Protein AF-A0A846DIR4-F1 (afdb_monomer_lite)

Foldseek 3Di:
DVVQLVVLVVVQPDPDHQDLLRSCVSRPDAPVLVLLVVLLPDPLLCQLFADDPVCVVSVVSSVLLLLLVLCLPPLLVQAADPSVSSSVSSNVCRVVDPSVVSSVLQVLLSVVQVVAPPRRQPLDVPDNGHQSQSSLLSSSLSSVLCVVPVPFDAPDPVCSVDPLLVVLRDPPQHPGSVSSCSRNVVSNCNSVVD

Radius of gyration: 16.83 Å; chains: 1; bounding box: 50×32×44 Å

Secondary structure (DSSP, 8-state):
-HHHHHHHHHHT-SSSPPPHHHHHHHH--SHHHHHHHHHHT-HHHHHHS---HHHHHTTHHHHHHHHHHHHHHHGGG--S-HHHHHHHHHHHHTTS--HHHHHHHHHHHHHHHHHH-TTTTSSSTT-SS--HHHHHHHHHHHHHHHHH-TT---S--GGGGSHHHHHHTSTTS-S-HHHHHHHHHHHHHHHTT-

Sequence (194 aa):
EEVRRDMFERINTGSVELVDMEKRRGILQGPFLTLIGELSENTKFRQLCPFSEVSIRRKEQEEFVLRFFAYLNNYKNFKRRVNEFLNEYLEQNNNRLDSENMTQEFQSMLDFVEKNFPNGFSKSKTHSRTPRIRFEAISVGVALALRENPDLEPESMEWLDSNEFKEYTTSDASNSRPKLIRRVEYVRDQLLGR

pLDDT: mean 91.27, std 9.14, range [59.59, 98.81]

Structure (mmCIF, N/CA/C/O backbone):
data_AF-A0A846DIR4-F1
#
_entry.id   AF-A0A846DIR4-F1
#
loop_
_atom_site.group_PDB
_atom_site.id
_atom_site.type_symbol
_atom_site.label_atom_id
_atom_site.label_alt_id
_atom_site.label_comp_id
_atom_site.label_asym_id
_atom_site.label_entity_id
_atom_site.label_seq_id
_atom_site.pdbx_PDB_ins_code
_atom_site.Cartn_x
_atom_site.Cartn_y
_atom_site.Cartn_z
_atom_site.occupancy
_atom_site.B_iso_or_equiv
_atom_site.auth_seq_id
_atom_site.auth_comp_id
_atom_site.auth_asym_id
_atom_site.auth_atom_id
_atom_site.pdbx_PDB_model_num
ATOM 1 N N . GLU A 1 1 ? 11.633 -10.270 -23.614 1.00 59.59 1 GLU A N 1
ATOM 2 C CA . GLU A 1 1 ? 11.973 -9.522 -22.378 1.00 59.59 1 GLU A CA 1
ATOM 3 C C . GLU A 1 1 ? 13.246 -10.029 -21.705 1.00 59.59 1 GLU A C 1
ATOM 5 O O . GLU A 1 1 ? 14.052 -9.211 -21.281 1.00 59.59 1 GLU A O 1
ATOM 10 N N . GLU A 1 2 ? 13.492 -11.342 -21.692 1.00 65.69 2 GLU A N 1
ATOM 11 C CA . GLU A 1 2 ? 14.657 -11.971 -21.044 1.00 65.69 2 GLU A CA 1
ATOM 12 C C . GLU A 1 2 ? 16.027 -11.418 -21.500 1.00 65.69 2 GLU A C 1
ATOM 14 O O . GLU A 1 2 ? 16.876 -11.121 -20.667 1.00 65.69 2 GLU A O 1
ATOM 19 N N . VAL A 1 3 ? 16.207 -11.139 -22.799 1.00 70.19 3 VAL A N 1
ATOM 20 C CA . VAL A 1 3 ? 17.446 -10.536 -23.340 1.00 70.19 3 VAL A CA 1
ATOM 21 C C . VAL A 1 3 ? 17.664 -9.095 -22.858 1.00 70.19 3 VAL A C 1
ATOM 23 O O . VAL A 1 3 ? 18.786 -8.718 -22.532 1.00 70.19 3 VAL A O 1
ATOM 26 N N . ARG A 1 4 ? 16.600 -8.279 -22.767 1.00 69.44 4 ARG A N 1
ATOM 27 C CA . ARG A 1 4 ? 16.701 -6.911 -22.218 1.00 69.44 4 ARG A CA 1
ATOM 28 C C . ARG A 1 4 ? 17.042 -6.946 -20.734 1.00 69.44 4 ARG A C 1
ATOM 30 O O . ARG A 1 4 ? 17.856 -6.146 -20.291 1.00 69.44 4 ARG A O 1
ATOM 37 N N . ARG A 1 5 ? 16.446 -7.881 -19.989 1.00 71.31 5 ARG A N 1
ATOM 38 C CA . ARG A 1 5 ? 16.717 -8.089 -18.564 1.00 71.31 5 ARG A CA 1
ATOM 39 C C . ARG A 1 5 ? 18.174 -8.483 -18.324 1.00 71.31 5 ARG A C 1
ATOM 41 O O . ARG A 1 5 ? 18.828 -7.845 -17.510 1.00 71.31 5 ARG A O 1
ATOM 48 N N . ASP A 1 6 ? 18.694 -9.457 -19.069 1.00 70.25 6 ASP A N 1
ATOM 49 C CA . ASP A 1 6 ? 20.095 -9.891 -18.960 1.00 70.25 6 ASP A CA 1
ATOM 50 C C . ASP A 1 6 ? 21.075 -8.771 -19.358 1.00 70.25 6 ASP A C 1
ATOM 52 O O . ASP A 1 6 ? 22.034 -8.493 -18.640 1.00 70.25 6 ASP A O 1
ATOM 56 N N . MET A 1 7 ? 20.799 -8.030 -20.440 1.00 73.38 7 MET A N 1
ATOM 57 C CA . MET A 1 7 ? 21.602 -6.852 -20.799 1.00 73.3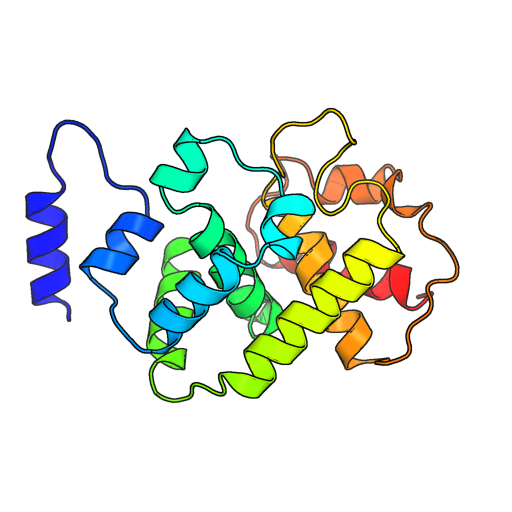8 7 MET A CA 1
ATOM 58 C C . MET A 1 7 ? 21.588 -5.772 -19.710 1.00 73.38 7 MET A C 1
ATOM 60 O O . MET A 1 7 ? 22.627 -5.181 -19.422 1.00 73.38 7 MET A O 1
ATOM 64 N N . PHE A 1 8 ? 20.430 -5.511 -19.104 1.00 76.44 8 PHE A N 1
ATOM 65 C CA . PHE A 1 8 ? 20.289 -4.483 -18.077 1.00 76.44 8 PHE A CA 1
ATOM 66 C C . PHE A 1 8 ? 21.001 -4.868 -16.775 1.00 76.44 8 PHE A C 1
ATOM 68 O O . PHE A 1 8 ? 21.711 -4.040 -16.210 1.00 76.44 8 PHE A O 1
ATOM 75 N N . GLU A 1 9 ? 20.886 -6.122 -16.326 1.00 73.44 9 GLU A N 1
ATOM 76 C CA . GLU A 1 9 ? 21.593 -6.609 -15.130 1.00 73.44 9 GLU A CA 1
ATOM 77 C C . GLU A 1 9 ? 23.118 -6.567 -15.311 1.00 73.44 9 GLU A C 1
ATOM 79 O O . GLU A 1 9 ? 23.833 -6.194 -14.386 1.00 73.44 9 GLU A O 1
ATOM 84 N N . ARG A 1 10 ? 23.627 -6.850 -16.519 1.00 69.62 10 ARG A N 1
ATOM 85 C CA . ARG A 1 10 ? 25.064 -6.726 -16.833 1.00 69.62 10 ARG A CA 1
ATOM 86 C C . ARG A 1 10 ? 25.565 -5.282 -16.808 1.00 69.62 10 ARG A C 1
ATOM 88 O O . ARG A 1 10 ? 26.710 -5.053 -16.443 1.00 69.62 10 ARG A O 1
ATOM 95 N N . ILE A 1 11 ? 24.737 -4.313 -17.204 1.00 67.81 11 ILE A N 1
ATOM 96 C CA . ILE A 1 11 ? 25.073 -2.881 -17.099 1.00 67.81 11 ILE A CA 1
ATOM 97 C C . ILE A 1 11 ? 24.986 -2.416 -15.637 1.00 67.81 11 ILE A C 1
ATOM 99 O O . ILE A 1 11 ? 25.754 -1.555 -15.209 1.00 67.81 11 ILE A O 1
ATOM 103 N N . ASN A 1 12 ? 24.092 -3.013 -14.846 1.00 65.19 12 ASN A N 1
ATOM 104 C CA . ASN A 1 12 ? 23.864 -2.697 -13.436 1.00 65.19 12 ASN A CA 1
ATOM 105 C C . ASN A 1 12 ? 24.943 -3.262 -12.477 1.00 65.19 12 ASN A C 1
ATOM 107 O O . ASN A 1 12 ? 24.696 -3.456 -11.290 1.00 65.19 12 ASN A O 1
ATOM 111 N N . THR A 1 13 ? 26.165 -3.493 -12.957 1.00 65.31 13 THR A N 1
ATOM 112 C CA . THR A 1 13 ? 27.329 -3.852 -12.125 1.00 65.31 13 THR A CA 1
ATOM 113 C C . THR A 1 13 ? 28.196 -2.638 -11.763 1.00 65.31 13 THR A C 1
ATOM 115 O O . THR A 1 13 ? 29.369 -2.789 -11.423 1.00 65.31 13 THR A O 1
ATOM 118 N N . GLY A 1 14 ? 27.657 -1.421 -11.895 1.00 65.56 14 GLY A N 1
ATOM 119 C CA . GLY A 1 14 ? 28.328 -0.184 -11.487 1.00 65.56 14 GLY A CA 1
ATOM 120 C C . GLY A 1 14 ? 28.494 -0.059 -9.964 1.00 65.56 14 GLY A C 1
ATOM 121 O O . GLY A 1 14 ? 28.015 -0.883 -9.193 1.00 65.56 14 GLY A O 1
ATOM 122 N N . SER A 1 15 ? 29.154 1.011 -9.510 1.00 68.50 15 SER A N 1
ATOM 123 C CA . SER A 1 15 ? 29.532 1.217 -8.098 1.00 68.50 15 SER A CA 1
ATOM 124 C C . SER A 1 15 ? 28.353 1.339 -7.120 1.00 68.50 15 SER A C 1
ATOM 126 O O . SER A 1 15 ? 28.544 1.219 -5.912 1.00 68.50 15 SER A O 1
ATOM 128 N N . VAL A 1 16 ? 27.148 1.625 -7.622 1.00 78.56 16 VAL A N 1
ATOM 129 C CA . VAL A 1 16 ? 25.918 1.741 -6.834 1.00 78.56 16 VAL A CA 1
ATOM 130 C C . VAL A 1 16 ? 24.862 0.857 -7.476 1.00 78.56 16 VAL A C 1
ATOM 132 O O . VAL A 1 16 ? 24.423 1.136 -8.589 1.00 78.56 16 VAL A O 1
ATOM 135 N N . GLU A 1 17 ? 24.433 -0.178 -6.758 1.00 84.31 17 GLU A N 1
ATOM 136 C CA . GLU A 1 17 ? 23.364 -1.051 -7.233 1.00 84.31 17 GLU A CA 1
ATOM 137 C C . GLU A 1 17 ? 22.039 -0.271 -7.335 1.00 84.31 17 GLU A C 1
ATOM 139 O O . GLU A 1 17 ? 21.662 0.491 -6.428 1.00 84.31 17 GLU A O 1
ATOM 144 N N . LEU A 1 18 ? 21.339 -0.440 -8.458 1.00 85.38 18 LEU A N 1
ATOM 145 C CA . LEU A 1 18 ? 19.971 0.048 -8.624 1.00 85.38 18 LEU A CA 1
ATOM 146 C C . LEU A 1 18 ? 19.017 -0.697 -7.687 1.00 85.38 18 LEU A C 1
ATOM 148 O O . LEU A 1 18 ? 19.101 -1.918 -7.541 1.00 85.38 18 LEU A O 1
ATOM 152 N N . VAL A 1 19 ? 18.067 0.022 -7.088 1.00 90.69 19 VAL A N 1
ATOM 153 C CA . VAL A 1 19 ? 16.998 -0.612 -6.303 1.00 90.69 19 VAL A CA 1
ATOM 154 C C . VAL A 1 19 ? 15.974 -1.274 -7.223 1.00 90.69 19 VAL A C 1
ATOM 156 O O . VAL A 1 19 ? 15.860 -0.933 -8.400 1.00 90.69 19 VAL A O 1
ATOM 159 N N . ASP A 1 20 ? 15.184 -2.207 -6.691 1.00 92.31 20 ASP A N 1
ATOM 160 C CA . ASP A 1 20 ? 14.265 -3.021 -7.496 1.00 92.31 20 ASP A CA 1
ATOM 161 C C . ASP A 1 20 ? 13.311 -2.190 -8.365 1.00 92.31 20 ASP A C 1
ATOM 163 O O . ASP A 1 20 ? 13.060 -2.539 -9.516 1.00 92.31 20 ASP A O 1
ATOM 167 N N . MET A 1 21 ? 12.802 -1.065 -7.853 1.00 93.75 21 MET A N 1
ATOM 168 C CA . MET A 1 21 ? 11.915 -0.189 -8.621 1.00 93.75 21 MET A CA 1
ATOM 169 C C . MET A 1 21 ? 12.628 0.535 -9.776 1.00 93.75 21 MET A C 1
ATOM 171 O O . MET A 1 21 ? 12.051 0.692 -10.853 1.00 93.75 21 MET A O 1
ATOM 175 N N . GLU A 1 22 ? 13.903 0.898 -9.598 1.00 92.31 22 GLU A N 1
ATOM 176 C CA . GLU A 1 22 ? 14.750 1.446 -10.667 1.00 92.31 22 GLU A CA 1
ATOM 177 C C . GLU A 1 22 ? 15.000 0.380 -11.751 1.00 92.31 22 GLU A C 1
ATOM 179 O O . GLU A 1 22 ? 14.854 0.664 -12.942 1.00 92.31 22 GLU A O 1
ATOM 184 N N . LYS A 1 23 ? 15.269 -0.874 -11.349 1.00 91.38 23 LYS A N 1
ATOM 185 C CA . LYS A 1 23 ? 15.394 -2.012 -12.280 1.00 91.38 23 LYS A CA 1
ATOM 186 C C . LYS A 1 23 ? 14.090 -2.249 -13.054 1.00 91.38 23 LYS A C 1
ATOM 188 O O . LYS A 1 23 ? 14.117 -2.377 -14.277 1.00 91.38 23 LYS A O 1
ATOM 193 N N . ARG A 1 24 ? 12.932 -2.242 -12.377 1.00 92.50 24 ARG A N 1
ATOM 194 C CA . ARG A 1 24 ? 11.609 -2.394 -13.019 1.00 92.50 24 ARG A CA 1
ATOM 195 C C . ARG A 1 24 ? 11.361 -1.321 -14.076 1.00 92.50 24 ARG A C 1
ATOM 197 O O . ARG A 1 24 ? 10.955 -1.668 -15.174 1.00 92.50 24 ARG A O 1
ATOM 204 N N . ARG A 1 25 ? 11.674 -0.050 -13.807 1.00 89.81 25 ARG A N 1
ATOM 205 C CA . ARG A 1 25 ? 11.553 1.036 -14.804 1.00 89.81 25 ARG A CA 1
ATOM 206 C C . ARG A 1 25 ? 12.426 0.823 -16.043 1.00 89.81 25 ARG A C 1
ATOM 208 O O . ARG A 1 25 ? 12.006 1.170 -17.146 1.00 89.81 25 ARG A O 1
ATOM 215 N N . GLY A 1 26 ? 13.619 0.256 -15.872 1.00 87.19 26 GLY A N 1
ATOM 216 C CA . GLY A 1 26 ? 14.528 -0.042 -16.979 1.00 87.19 26 GLY A CA 1
ATOM 217 C C . GLY A 1 26 ? 14.116 -1.250 -17.826 1.00 87.19 26 GLY A C 1
ATOM 218 O O . GLY A 1 26 ? 14.379 -1.270 -19.027 1.00 87.19 26 GLY A O 1
ATOM 219 N N . ILE A 1 27 ? 13.466 -2.246 -17.214 1.00 86.69 27 ILE A N 1
ATOM 220 C CA . ILE A 1 27 ? 13.246 -3.570 -17.821 1.00 86.69 27 ILE A CA 1
ATOM 221 C C . ILE A 1 27 ? 11.771 -3.817 -18.162 1.00 86.69 27 ILE A C 1
ATOM 223 O O . ILE A 1 27 ? 11.465 -4.285 -19.258 1.00 86.69 27 ILE A O 1
ATOM 227 N N . LEU A 1 28 ? 10.867 -3.510 -17.232 1.00 81.12 28 LEU A N 1
ATOM 228 C CA . LEU A 1 28 ? 9.439 -3.825 -17.269 1.00 81.12 28 LEU A CA 1
ATOM 229 C C . LEU A 1 28 ? 8.625 -2.551 -17.532 1.00 81.12 28 LEU A C 1
ATOM 231 O O . LEU A 1 28 ? 8.066 -1.948 -16.621 1.00 81.12 28 LEU A O 1
ATOM 235 N N . GLN A 1 29 ? 8.587 -2.114 -18.789 1.00 83.56 29 GLN A N 1
ATOM 236 C CA . GLN A 1 29 ? 7.804 -0.947 -19.205 1.00 83.56 29 GLN A CA 1
ATOM 237 C C . GLN A 1 29 ? 6.353 -1.330 -19.521 1.00 83.56 29 GLN A C 1
ATOM 239 O O . GLN A 1 29 ? 6.070 -2.469 -19.884 1.00 83.56 29 GLN A O 1
ATOM 244 N N . GLY A 1 30 ? 5.433 -0.372 -19.416 1.00 90.69 30 GLY A N 1
ATOM 245 C CA . GLY A 1 30 ? 4.045 -0.568 -19.825 1.00 90.69 30 GLY A CA 1
ATOM 246 C C . GLY A 1 30 ? 3.068 0.405 -19.165 1.00 90.69 30 GLY A C 1
ATOM 247 O O . GLY A 1 30 ? 3.459 1.161 -18.269 1.00 90.69 30 GLY A O 1
ATOM 248 N N . PRO A 1 31 ? 1.798 0.397 -19.604 1.00 93.69 31 PRO A N 1
ATOM 249 C CA . PRO A 1 31 ? 0.795 1.366 -19.167 1.00 93.69 31 PRO A CA 1
ATOM 250 C C . PRO A 1 31 ? 0.508 1.274 -17.663 1.00 93.69 31 PRO A C 1
ATOM 252 O O . PRO A 1 31 ? 0.278 2.298 -17.024 1.00 93.69 31 PRO A O 1
ATOM 255 N N . PHE A 1 32 ? 0.606 0.084 -17.060 1.00 95.44 32 PHE A N 1
ATOM 256 C CA . PHE A 1 32 ? 0.397 -0.058 -15.621 1.00 95.44 32 PHE A CA 1
ATOM 257 C C . PHE A 1 32 ? 1.513 0.612 -14.803 1.00 95.44 32 PHE A C 1
ATOM 259 O O . PHE A 1 32 ? 1.248 1.258 -13.791 1.00 95.44 32 PHE A O 1
ATOM 266 N N . LEU A 1 33 ? 2.765 0.534 -15.266 1.00 94.94 33 LEU A N 1
ATOM 267 C CA . LEU A 1 33 ? 3.875 1.231 -14.616 1.00 94.94 33 LEU A CA 1
ATOM 268 C C . LEU A 1 33 ? 3.793 2.759 -14.797 1.00 94.94 33 LEU A C 1
ATOM 270 O O . LEU A 1 33 ? 4.229 3.513 -13.921 1.00 94.94 33 LEU A O 1
ATOM 274 N N . THR A 1 34 ? 3.218 3.236 -15.903 1.00 95.56 34 THR A N 1
ATOM 275 C CA . THR A 1 34 ? 2.885 4.659 -16.075 1.00 95.56 34 THR A CA 1
ATOM 276 C C . THR A 1 34 ? 1.875 5.106 -15.021 1.00 95.56 34 THR A C 1
ATOM 278 O O . THR A 1 34 ? 2.185 6.032 -14.273 1.00 95.56 34 THR A O 1
ATOM 281 N N . LEU A 1 35 ? 0.764 4.375 -14.861 1.00 97.25 35 LEU A N 1
ATOM 282 C CA . LEU A 1 35 ? -0.246 4.659 -13.835 1.00 97.25 35 LEU A CA 1
ATOM 283 C C . LEU A 1 35 ? 0.347 4.662 -12.417 1.00 97.25 35 LEU A C 1
ATOM 285 O O . LEU A 1 35 ? 0.088 5.569 -11.633 1.00 97.25 35 LEU A O 1
ATOM 289 N N . ILE A 1 36 ? 1.193 3.681 -12.081 1.00 97.81 36 ILE A N 1
ATOM 290 C CA . ILE A 1 36 ? 1.911 3.652 -10.794 1.00 97.81 36 ILE A CA 1
ATOM 291 C C . ILE A 1 36 ? 2.719 4.938 -10.579 1.00 97.81 36 ILE A C 1
ATOM 293 O O . ILE A 1 36 ? 2.751 5.465 -9.467 1.00 97.81 36 ILE A O 1
ATOM 297 N N . GLY A 1 37 ? 3.371 5.433 -11.635 1.00 97.31 37 GLY A N 1
ATOM 298 C CA . GLY A 1 37 ? 4.106 6.695 -11.611 1.00 97.31 37 GLY A CA 1
ATOM 299 C C . GLY A 1 37 ? 3.193 7.864 -11.267 1.00 97.31 37 GLY A C 1
ATOM 300 O O . GLY A 1 37 ? 3.436 8.541 -10.274 1.00 97.31 37 GLY A O 1
ATOM 301 N N . GLU A 1 38 ? 2.111 8.035 -12.022 1.00 97.94 38 GLU A N 1
ATOM 302 C CA . GLU A 1 38 ? 1.125 9.108 -11.834 1.00 97.94 38 GLU A CA 1
ATOM 303 C C . GLU A 1 38 ? 0.530 9.101 -10.417 1.00 97.94 38 GLU A C 1
ATOM 305 O O . GLU A 1 38 ? 0.544 10.116 -9.718 1.00 97.94 38 GLU A O 1
ATOM 310 N N . LEU A 1 39 ? 0.093 7.936 -9.931 1.00 98.44 39 LEU A N 1
ATOM 311 C CA . LEU A 1 39 ? -0.471 7.795 -8.586 1.00 98.44 39 LEU A CA 1
ATOM 312 C C . LEU A 1 39 ? 0.565 8.052 -7.480 1.00 98.44 39 LEU A C 1
ATOM 314 O O . LEU A 1 39 ? 0.212 8.564 -6.417 1.00 98.44 39 LEU A O 1
ATOM 318 N N . SER A 1 40 ? 1.848 7.758 -7.717 1.00 97.62 40 SER A N 1
ATOM 319 C CA . SER A 1 40 ? 2.924 8.047 -6.755 1.00 97.62 40 SER A CA 1
ATOM 320 C C . SER A 1 40 ? 3.218 9.547 -6.597 1.00 97.62 40 SER A C 1
ATOM 322 O O . SER A 1 40 ? 3.812 9.972 -5.598 1.00 97.62 40 SER A O 1
ATOM 324 N N . GLU A 1 41 ? 2.795 10.359 -7.569 1.00 97.00 41 GLU A N 1
ATOM 325 C CA . GLU A 1 41 ? 2.932 11.816 -7.551 1.00 97.00 41 GLU A CA 1
ATOM 326 C C . GLU A 1 41 ? 1.734 12.528 -6.916 1.00 97.00 41 GLU A C 1
ATOM 328 O O . GLU A 1 41 ? 1.820 13.725 -6.633 1.00 97.00 41 GLU A O 1
ATOM 333 N N . ASN A 1 42 ? 0.657 11.794 -6.616 1.00 97.62 42 ASN A N 1
ATOM 334 C CA . ASN A 1 42 ? -0.537 12.328 -5.976 1.00 97.62 42 ASN A CA 1
ATOM 335 C C . ASN A 1 42 ? -0.191 13.084 -4.677 1.00 97.62 42 ASN A C 1
ATOM 337 O O . ASN A 1 42 ? 0.468 12.563 -3.770 1.00 97.62 42 ASN A O 1
ATOM 341 N N . THR A 1 43 ? -0.655 14.332 -4.580 1.00 96.50 43 THR A N 1
ATOM 342 C CA . THR A 1 43 ? -0.323 15.234 -3.470 1.00 96.50 43 THR A CA 1
ATOM 343 C C . THR A 1 43 ? -0.780 14.687 -2.121 1.00 96.50 43 THR A C 1
ATOM 345 O O . THR A 1 43 ? -0.008 14.717 -1.164 1.00 96.50 43 THR A O 1
ATOM 348 N N . LYS A 1 44 ? -1.992 14.125 -2.054 1.00 97.12 44 LYS A N 1
ATOM 349 C CA . LYS A 1 44 ? -2.553 13.538 -0.833 1.00 97.12 44 LYS A CA 1
ATOM 350 C C . LYS A 1 44 ? -1.750 12.322 -0.387 1.00 97.12 44 LYS A C 1
ATOM 352 O O . LYS A 1 44 ? -1.364 12.231 0.775 1.00 97.12 44 LYS A O 1
ATOM 357 N N . PHE A 1 45 ? -1.390 11.436 -1.316 1.00 97.94 45 PHE A N 1
ATOM 358 C CA . PHE A 1 45 ? -0.517 10.301 -1.012 1.00 97.94 45 PHE A CA 1
ATOM 359 C C . PHE A 1 45 ? 0.819 10.751 -0.404 1.00 97.94 45 PHE A C 1
ATOM 361 O O . PHE A 1 45 ? 1.243 10.217 0.620 1.00 97.94 45 PHE A O 1
ATOM 368 N N . ARG A 1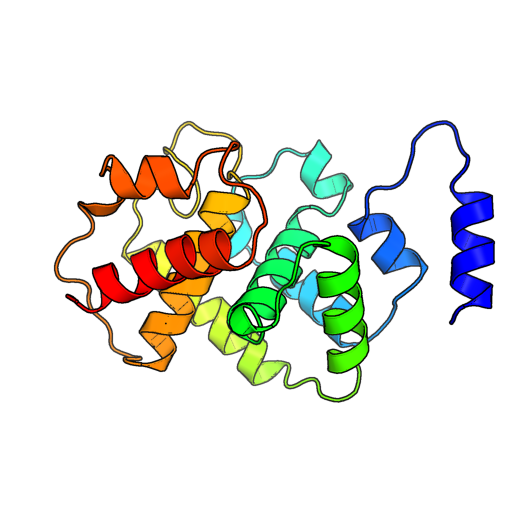 46 ? 1.457 11.775 -0.982 1.00 94.62 46 ARG A N 1
ATOM 369 C CA . ARG A 1 46 ? 2.735 12.316 -0.486 1.00 94.62 46 ARG A CA 1
ATOM 370 C C . ARG A 1 46 ? 2.624 12.998 0.878 1.00 94.62 46 ARG A C 1
ATOM 372 O O . ARG A 1 46 ? 3.593 12.984 1.632 1.00 94.62 46 ARG A O 1
ATOM 379 N N . GLN A 1 47 ? 1.469 13.575 1.199 1.00 94.00 47 GLN A N 1
ATOM 380 C CA . GLN A 1 47 ? 1.199 14.163 2.512 1.00 94.00 47 GLN A CA 1
ATOM 381 C C . GLN A 1 47 ? 0.950 13.087 3.576 1.00 94.00 47 GLN A C 1
ATOM 383 O O . GLN A 1 47 ? 1.525 13.150 4.661 1.00 94.00 47 GLN A O 1
ATOM 388 N N . LEU A 1 48 ? 0.142 12.071 3.259 1.00 96.56 48 LEU A N 1
ATOM 389 C CA . LEU A 1 48 ? -0.187 10.977 4.181 1.00 96.56 48 LEU A CA 1
ATOM 390 C C . LEU A 1 48 ? 0.975 9.996 4.379 1.00 96.56 48 LEU A C 1
ATOM 392 O O . LEU A 1 48 ? 1.040 9.303 5.398 1.00 96.56 48 LEU A O 1
ATOM 396 N N . CYS A 1 49 ? 1.877 9.901 3.402 1.00 95.38 49 CYS A N 1
ATOM 397 C CA . CYS A 1 49 ? 3.013 8.994 3.407 1.00 95.38 49 CYS A CA 1
ATOM 398 C C . CYS A 1 49 ? 4.325 9.779 3.247 1.00 95.38 49 CYS A C 1
ATOM 400 O O . CYS A 1 49 ? 4.769 9.995 2.120 1.00 95.38 49 CYS A O 1
ATOM 402 N N . PRO A 1 50 ? 4.983 10.198 4.344 1.00 92.44 50 PRO A N 1
ATOM 403 C CA . PRO A 1 50 ? 6.263 10.890 4.250 1.00 92.44 50 PRO A CA 1
ATOM 404 C C . PRO A 1 50 ? 7.383 9.969 3.742 1.00 92.44 50 PRO A C 1
ATOM 406 O O . PRO A 1 50 ? 7.551 8.831 4.197 1.00 92.44 50 PRO A O 1
ATOM 409 N N . PHE A 1 51 ? 8.190 10.505 2.825 1.00 91.62 51 PHE A N 1
ATOM 410 C CA . PHE A 1 51 ? 9.386 9.876 2.265 1.00 91.62 51 PHE A CA 1
ATOM 411 C C . PHE A 1 51 ? 10.573 10.836 2.370 1.00 91.62 51 PHE A C 1
ATOM 413 O O . PHE A 1 51 ? 10.416 12.044 2.207 1.00 91.62 51 PHE A O 1
ATOM 420 N N . SER A 1 52 ? 11.781 10.305 2.577 1.00 91.88 52 SER A N 1
ATOM 421 C CA . SER A 1 52 ? 12.997 11.117 2.457 1.00 91.88 52 SER A CA 1
ATOM 422 C C . SER A 1 52 ? 13.299 11.436 0.991 1.00 91.88 52 SER A C 1
ATOM 424 O O . SER A 1 52 ? 12.973 10.647 0.103 1.00 91.88 52 SER A O 1
ATOM 426 N N . GLU A 1 53 ? 14.007 12.535 0.725 1.00 91.31 53 GLU A N 1
ATOM 427 C CA . GLU A 1 53 ? 14.421 12.909 -0.639 1.00 91.31 53 GLU A CA 1
ATOM 428 C C . GLU A 1 53 ? 15.192 11.789 -1.352 1.00 91.31 53 GLU A C 1
ATOM 430 O O . GLU A 1 53 ? 14.998 11.533 -2.539 1.00 91.31 53 GLU A O 1
ATOM 435 N N . VAL A 1 54 ? 16.041 11.066 -0.613 1.00 92.19 54 VAL A N 1
ATOM 436 C CA . VAL A 1 54 ? 16.765 9.896 -1.132 1.00 92.19 54 VAL A CA 1
ATOM 437 C C . VAL A 1 54 ? 15.789 8.816 -1.601 1.00 92.19 54 VAL A C 1
ATOM 439 O O . VAL A 1 54 ? 15.971 8.265 -2.683 1.00 92.19 54 VAL A O 1
ATOM 442 N N . SER A 1 55 ? 14.740 8.544 -0.825 1.00 91.94 55 SER A N 1
ATOM 443 C CA . SER A 1 55 ? 13.731 7.527 -1.148 1.00 91.94 55 SER A CA 1
ATOM 444 C C . SER A 1 55 ? 12.899 7.921 -2.370 1.00 91.94 55 SER A C 1
ATOM 446 O O . SER A 1 55 ? 12.614 7.079 -3.220 1.00 91.94 55 SER A O 1
ATOM 448 N N . ILE A 1 56 ? 12.570 9.211 -2.502 1.00 92.75 56 ILE A N 1
ATOM 449 C CA . ILE A 1 56 ? 11.873 9.763 -3.673 1.00 92.75 56 ILE A CA 1
ATOM 450 C C . ILE A 1 56 ? 12.734 9.596 -4.930 1.00 92.75 56 ILE A C 1
ATOM 452 O O . ILE A 1 56 ? 12.254 9.065 -5.931 1.00 92.75 56 ILE A O 1
ATOM 456 N N . ARG A 1 57 ? 14.024 9.966 -4.873 1.00 92.06 57 ARG A N 1
ATOM 457 C CA . ARG A 1 57 ? 14.958 9.788 -6.004 1.00 92.06 57 ARG A CA 1
ATOM 458 C C . ARG A 1 57 ? 15.088 8.327 -6.433 1.00 92.06 57 ARG A C 1
ATOM 460 O O . ARG A 1 57 ? 15.140 8.056 -7.624 1.00 92.06 57 ARG A O 1
ATOM 467 N N . ARG A 1 58 ? 15.068 7.402 -5.469 1.00 93.31 58 ARG A N 1
ATOM 468 C CA . ARG A 1 58 ? 15.105 5.943 -5.679 1.00 93.31 58 ARG A CA 1
ATOM 469 C C . ARG A 1 58 ? 13.745 5.330 -6.048 1.00 93.31 58 ARG A C 1
ATOM 471 O O . ARG A 1 58 ? 13.611 4.111 -6.047 1.00 93.31 58 ARG A O 1
ATOM 478 N N . LYS A 1 59 ? 12.726 6.151 -6.325 1.00 95.00 59 LYS A N 1
ATOM 479 C CA . LYS A 1 59 ? 11.374 5.720 -6.720 1.00 95.00 59 LYS A CA 1
ATOM 480 C C . LYS A 1 59 ? 10.660 4.826 -5.695 1.00 95.00 59 LYS A C 1
ATOM 482 O O . LYS A 1 59 ? 9.793 4.038 -6.060 1.00 95.00 59 LYS A O 1
ATOM 487 N N . GLU A 1 60 ? 10.951 4.972 -4.398 1.00 95.12 60 GLU A N 1
ATOM 488 C CA . GLU A 1 60 ? 10.294 4.166 -3.350 1.00 95.12 60 GLU A CA 1
ATOM 489 C C . GLU A 1 60 ? 8.769 4.393 -3.313 1.00 95.12 60 GLU A C 1
ATOM 491 O O . GLU A 1 60 ? 8.014 3.468 -3.022 1.00 95.12 60 GLU A O 1
ATOM 496 N N . GLN A 1 61 ? 8.309 5.594 -3.676 1.00 96.44 61 GLN A N 1
ATOM 497 C CA . GLN A 1 61 ? 6.883 5.935 -3.759 1.00 96.44 61 GLN A CA 1
ATOM 498 C C . GLN A 1 61 ? 6.137 5.052 -4.768 1.00 96.44 61 GLN A C 1
ATOM 500 O O . GLN A 1 61 ? 5.045 4.567 -4.483 1.00 96.44 61 GLN A O 1
ATOM 505 N N . GLU A 1 62 ? 6.753 4.796 -5.924 1.00 97.62 62 GLU A N 1
ATOM 506 C CA . GLU A 1 62 ? 6.199 3.925 -6.962 1.00 97.62 62 GLU A CA 1
ATOM 507 C C . GLU A 1 62 ? 6.107 2.475 -6.468 1.00 97.62 62 GLU A C 1
ATOM 509 O O . GLU A 1 62 ? 5.114 1.791 -6.711 1.00 97.62 62 GLU A O 1
ATOM 514 N N . GLU A 1 63 ? 7.098 2.010 -5.700 1.00 96.81 63 GLU A N 1
ATOM 515 C CA . GLU A 1 63 ? 7.052 0.668 -5.119 1.00 96.81 63 GLU A CA 1
ATOM 516 C C . GLU A 1 63 ? 5.934 0.527 -4.074 1.00 96.81 63 GLU A C 1
ATOM 518 O O . GLU A 1 63 ? 5.328 -0.538 -3.972 1.00 96.81 63 GLU A O 1
ATOM 523 N N . PHE A 1 64 ? 5.623 1.582 -3.314 1.00 98.12 64 PHE A N 1
ATOM 524 C CA . PHE A 1 64 ? 4.491 1.575 -2.381 1.00 98.12 64 PHE A CA 1
ATOM 525 C C . PHE A 1 64 ? 3.164 1.419 -3.131 1.00 98.12 64 PHE A C 1
ATOM 527 O O . PHE A 1 64 ? 2.378 0.537 -2.792 1.00 98.12 64 PHE A O 1
ATOM 534 N N . VAL A 1 65 ? 2.945 2.195 -4.194 1.00 98.50 65 VAL A N 1
ATOM 535 C CA . VAL A 1 65 ? 1.740 2.074 -5.031 1.00 98.50 65 VAL A CA 1
ATOM 536 C C . VAL A 1 65 ? 1.653 0.687 -5.684 1.00 98.50 65 VAL A C 1
ATOM 538 O O . VAL A 1 65 ? 0.602 0.047 -5.647 1.00 98.50 65 VAL A O 1
ATOM 541 N N . LEU A 1 66 ? 2.764 0.160 -6.210 1.00 97.94 66 LEU A N 1
ATOM 542 C CA . LEU A 1 66 ? 2.814 -1.194 -6.775 1.00 97.94 66 LEU A CA 1
ATOM 543 C C . LEU A 1 66 ? 2.457 -2.264 -5.730 1.00 97.94 66 LEU A C 1
ATOM 545 O O . LEU A 1 66 ? 1.677 -3.173 -6.012 1.00 97.94 66 LEU A O 1
ATOM 549 N N . ARG A 1 67 ? 2.996 -2.151 -4.511 1.00 97.69 67 ARG A N 1
ATOM 550 C CA . ARG A 1 67 ? 2.692 -3.064 -3.397 1.00 97.69 67 ARG A CA 1
ATOM 551 C C . ARG A 1 67 ? 1.234 -2.997 -2.977 1.00 97.69 67 ARG A C 1
ATOM 553 O O . ARG A 1 67 ? 0.661 -4.049 -2.708 1.00 97.69 67 ARG A O 1
ATOM 560 N N . PHE A 1 68 ? 0.645 -1.803 -2.940 1.00 98.62 68 PHE A N 1
ATOM 561 C CA . PHE A 1 68 ? -0.773 -1.624 -2.640 1.00 98.62 68 PHE A CA 1
ATOM 562 C C . PHE A 1 68 ? -1.633 -2.475 -3.577 1.00 98.62 68 PHE A C 1
ATOM 564 O O . PHE A 1 68 ? -2.327 -3.372 -3.104 1.00 98.62 68 PHE A O 1
ATOM 571 N N . PHE A 1 69 ? -1.516 -2.288 -4.894 1.00 98.25 69 PHE A N 1
ATOM 572 C CA . PHE A 1 69 ? -2.333 -3.037 -5.851 1.00 98.25 69 PHE A CA 1
ATOM 573 C C . PHE A 1 69 ? -2.020 -4.534 -5.861 1.00 98.25 69 PHE A C 1
ATOM 575 O O . PHE A 1 69 ? -2.938 -5.355 -5.862 1.00 98.25 69 PHE A O 1
ATOM 582 N N . ALA A 1 70 ? -0.737 -4.903 -5.830 1.00 97.12 70 ALA A N 1
ATOM 583 C CA . ALA A 1 70 ? -0.338 -6.306 -5.863 1.00 97.12 70 ALA A CA 1
ATOM 584 C C . ALA A 1 70 ? -0.891 -7.082 -4.660 1.00 97.12 70 ALA A C 1
ATOM 586 O O . ALA A 1 70 ? -1.399 -8.194 -4.810 1.00 97.12 70 ALA A O 1
ATOM 587 N N . TYR A 1 71 ? -0.839 -6.500 -3.460 1.00 97.81 71 TYR A N 1
ATOM 588 C CA . TYR A 1 71 ? -1.406 -7.140 -2.279 1.00 97.81 71 TYR A CA 1
ATOM 589 C C . TYR A 1 71 ? -2.927 -7.043 -2.243 1.00 97.81 71 TYR A C 1
ATOM 591 O O . TYR A 1 71 ? -3.564 -8.067 -2.021 1.00 97.81 71 TYR A O 1
ATOM 599 N N . LEU A 1 72 ? -3.529 -5.893 -2.544 1.00 98.25 72 LEU A N 1
ATOM 600 C CA . LEU A 1 72 ? -4.988 -5.753 -2.569 1.00 98.25 72 LEU A CA 1
ATOM 601 C C . LEU A 1 72 ? -5.660 -6.785 -3.482 1.00 98.25 72 LEU A C 1
ATOM 603 O O . LEU A 1 72 ? -6.668 -7.386 -3.111 1.00 98.25 72 LEU A O 1
ATOM 607 N N . ASN A 1 73 ? -5.067 -7.044 -4.646 1.00 97.06 73 ASN A N 1
ATOM 608 C CA . ASN A 1 73 ? -5.659 -7.926 -5.647 1.00 97.06 73 ASN A CA 1
ATOM 609 C C . ASN A 1 73 ? -5.162 -9.371 -5.573 1.00 97.06 73 ASN A C 1
ATOM 611 O O . ASN A 1 73 ? -5.784 -10.251 -6.164 1.00 97.06 73 ASN A O 1
ATOM 615 N N . ASN A 1 74 ? -4.054 -9.647 -4.871 1.00 95.88 74 ASN A N 1
ATOM 616 C CA . ASN A 1 74 ? -3.421 -10.964 -4.952 1.00 95.88 74 ASN A CA 1
ATOM 617 C C . ASN A 1 74 ? -2.693 -11.442 -3.676 1.00 95.88 74 ASN A C 1
ATOM 619 O O . ASN A 1 74 ? -1.925 -12.407 -3.730 1.00 95.88 74 ASN A O 1
ATOM 623 N N . TYR A 1 75 ? -2.926 -10.835 -2.502 1.00 95.44 75 TYR A N 1
ATOM 624 C CA . TYR A 1 75 ? -2.223 -11.204 -1.256 1.00 95.44 75 TYR A CA 1
ATOM 625 C C . TYR A 1 75 ? -2.376 -12.682 -0.853 1.00 95.44 75 TYR A C 1
ATOM 627 O O . TYR A 1 75 ? -1.450 -13.261 -0.284 1.00 95.44 75 TYR A O 1
ATOM 635 N N . LYS A 1 76 ? -3.504 -13.330 -1.175 1.00 94.12 76 LYS A N 1
ATOM 636 C CA . LYS A 1 76 ? -3.739 -14.757 -0.870 1.00 94.12 76 LYS A CA 1
ATOM 637 C C . LYS A 1 76 ? -2.818 -15.701 -1.657 1.00 94.12 76 LYS A C 1
ATOM 639 O O . LYS A 1 76 ? -2.520 -16.803 -1.187 1.00 94.12 76 LYS A O 1
ATOM 644 N N . ASN A 1 77 ? -2.322 -15.259 -2.812 1.00 93.50 77 ASN A N 1
ATOM 645 C CA . ASN A 1 77 ? -1.395 -16.019 -3.653 1.00 93.50 77 ASN A CA 1
ATOM 646 C C . ASN A 1 77 ? 0.072 -15.625 -3.438 1.00 93.50 77 ASN A C 1
ATOM 648 O O . ASN A 1 77 ? 0.966 -16.260 -4.001 1.00 93.50 77 ASN A O 1
ATOM 652 N N . PHE A 1 78 ? 0.344 -14.624 -2.594 1.00 90.94 78 PHE A N 1
ATOM 653 C CA . PHE A 1 78 ? 1.706 -14.269 -2.220 1.00 90.94 78 PHE A CA 1
ATOM 654 C C . PHE A 1 78 ? 2.409 -15.467 -1.573 1.00 90.94 78 PHE A C 1
ATOM 656 O O . PHE A 1 78 ? 1.863 -16.119 -0.687 1.00 90.94 78 PHE A O 1
ATOM 663 N N . LYS A 1 79 ? 3.638 -15.765 -2.002 1.00 84.94 79 LYS A N 1
ATOM 664 C CA . LYS A 1 79 ? 4.443 -16.856 -1.434 1.00 84.94 79 LYS A CA 1
ATOM 665 C C . LYS A 1 79 ? 5.458 -16.308 -0.433 1.00 84.94 79 LYS A C 1
ATOM 667 O O . LYS A 1 79 ? 5.197 -16.274 0.769 1.00 84.94 79 LYS A O 1
ATOM 672 N N . ARG A 1 80 ? 6.634 -15.905 -0.921 1.00 78.19 80 ARG A N 1
ATOM 673 C CA . ARG A 1 80 ? 7.740 -15.442 -0.064 1.00 78.19 80 ARG A CA 1
ATOM 674 C C . ARG A 1 80 ? 8.632 -14.390 -0.719 1.00 78.19 80 ARG A C 1
ATOM 676 O O . ARG A 1 80 ? 9.151 -13.517 -0.030 1.00 78.19 80 ARG A O 1
ATOM 683 N N . ARG A 1 81 ? 8.836 -14.471 -2.035 1.00 88.50 81 ARG A N 1
ATOM 684 C CA . ARG A 1 81 ? 9.730 -13.573 -2.772 1.00 88.50 81 ARG A CA 1
ATOM 685 C C . ARG A 1 81 ? 8.954 -12.361 -3.270 1.00 88.50 81 ARG A C 1
ATOM 687 O O . ARG A 1 81 ? 8.253 -12.431 -4.270 1.00 88.50 81 ARG A O 1
ATOM 694 N N . VAL A 1 82 ? 9.074 -11.256 -2.537 1.00 91.25 82 VAL A N 1
ATOM 695 C CA . VAL A 1 82 ? 8.351 -10.013 -2.841 1.00 91.25 82 VAL A CA 1
ATOM 696 C C . VAL A 1 82 ? 8.681 -9.502 -4.240 1.00 91.25 82 VAL A C 1
ATOM 698 O O . VAL A 1 82 ? 7.771 -9.157 -4.977 1.00 91.25 82 VAL A O 1
ATOM 701 N N . ASN A 1 83 ? 9.954 -9.507 -4.639 1.00 91.69 83 ASN A N 1
ATOM 702 C CA . ASN A 1 83 ? 10.334 -8.979 -5.948 1.00 91.69 83 ASN A CA 1
ATOM 703 C C . ASN A 1 83 ? 9.734 -9.763 -7.110 1.00 91.69 83 ASN A C 1
ATOM 705 O O . ASN A 1 83 ? 9.231 -9.143 -8.039 1.00 91.69 83 ASN A O 1
ATOM 709 N N . GLU A 1 84 ? 9.734 -11.093 -7.029 1.00 92.31 84 GLU A N 1
ATOM 710 C CA . GLU A 1 84 ? 9.080 -11.943 -8.030 1.00 92.31 84 GLU A CA 1
ATOM 711 C C . GLU A 1 84 ? 7.577 -11.668 -8.070 1.00 92.31 84 GLU A C 1
ATOM 713 O O . GLU A 1 84 ? 7.044 -11.390 -9.135 1.00 92.31 84 GLU A O 1
ATOM 718 N N . PHE A 1 85 ? 6.924 -11.605 -6.906 1.00 94.25 85 PHE A N 1
ATOM 719 C CA . PHE A 1 85 ? 5.494 -11.315 -6.814 1.00 94.25 85 PHE A CA 1
ATOM 720 C C . PHE A 1 85 ? 5.108 -9.961 -7.433 1.00 94.25 85 PHE A C 1
ATOM 722 O O . PHE A 1 85 ? 4.119 -9.871 -8.156 1.00 94.25 85 PHE A O 1
ATOM 729 N N . LEU A 1 86 ? 5.888 -8.905 -7.176 1.00 95.19 86 LEU A N 1
ATOM 730 C CA . LEU A 1 86 ? 5.628 -7.581 -7.748 1.00 95.19 86 LEU A CA 1
ATOM 731 C C . LEU A 1 86 ? 5.908 -7.536 -9.256 1.00 95.19 86 LEU A C 1
ATOM 733 O O . LEU A 1 86 ? 5.179 -6.863 -9.979 1.00 95.19 86 LEU A O 1
ATOM 737 N N . ASN A 1 87 ? 6.937 -8.245 -9.732 1.00 93.50 87 ASN A N 1
ATOM 738 C CA . ASN A 1 87 ? 7.249 -8.320 -11.160 1.00 93.50 87 ASN A CA 1
ATOM 739 C C . ASN A 1 87 ? 6.149 -9.069 -11.922 1.00 93.50 87 ASN A C 1
ATOM 741 O O . ASN A 1 87 ? 5.636 -8.542 -12.904 1.00 93.50 87 ASN A O 1
ATOM 745 N N . GLU A 1 88 ? 5.730 -10.235 -11.419 1.00 92.88 88 GLU A N 1
ATOM 746 C CA . GLU A 1 88 ? 4.626 -11.019 -11.986 1.00 92.88 88 GLU A CA 1
ATOM 747 C C . GLU A 1 88 ? 3.334 -10.196 -12.040 1.00 92.88 88 GLU A C 1
ATOM 749 O O . GLU A 1 88 ? 2.646 -10.179 -13.060 1.00 92.88 88 GLU A O 1
ATOM 754 N N . TYR A 1 89 ? 3.011 -9.474 -10.961 1.00 94.25 89 TYR A N 1
ATOM 755 C CA . TYR A 1 89 ? 1.826 -8.621 -10.928 1.00 94.25 89 TYR A CA 1
ATOM 756 C C . TYR A 1 89 ? 1.902 -7.486 -11.961 1.00 94.25 89 TYR A C 1
ATOM 758 O O . TYR A 1 89 ? 0.911 -7.195 -12.630 1.00 94.25 89 TYR A O 1
ATOM 766 N N . LEU A 1 90 ? 3.069 -6.856 -12.121 1.00 92.50 90 LEU A N 1
ATOM 767 C CA . LEU A 1 90 ? 3.269 -5.781 -13.092 1.00 92.50 90 LEU A CA 1
ATOM 768 C C . LEU A 1 90 ? 3.106 -6.290 -14.533 1.00 92.50 90 LEU A C 1
ATOM 770 O O . LEU A 1 90 ? 2.350 -5.701 -15.306 1.00 92.50 90 LEU A O 1
ATOM 774 N N . GLU A 1 91 ? 3.740 -7.416 -14.871 1.00 90.81 91 GLU A N 1
ATOM 775 C CA . GLU A 1 91 ? 3.644 -8.050 -16.193 1.00 90.81 91 GLU A CA 1
ATOM 776 C C . GLU A 1 91 ? 2.197 -8.443 -16.539 1.00 90.81 91 GLU A C 1
ATOM 778 O O . GLU A 1 91 ? 1.723 -8.177 -17.645 1.00 90.81 91 GLU A O 1
ATOM 783 N N . GLN A 1 92 ? 1.452 -9.006 -15.581 1.00 90.75 92 GLN A N 1
ATOM 784 C CA . GLN A 1 92 ? 0.062 -9.434 -15.785 1.00 90.75 92 GLN A CA 1
ATOM 785 C C . GLN A 1 92 ? -0.907 -8.270 -16.045 1.00 90.75 92 GLN A C 1
ATOM 787 O O . GLN A 1 92 ? -1.864 -8.429 -16.808 1.00 90.75 92 GLN A O 1
ATOM 792 N N . ASN A 1 93 ? -0.679 -7.107 -15.428 1.00 90.00 93 ASN A N 1
ATOM 793 C CA . ASN A 1 93 ? -1.599 -5.967 -15.506 1.00 90.00 93 ASN A CA 1
ATOM 794 C C . ASN A 1 93 ? -1.347 -5.046 -16.705 1.00 90.00 93 ASN A C 1
ATOM 796 O O . ASN A 1 93 ? -2.235 -4.277 -17.068 1.00 90.00 93 ASN A O 1
ATOM 800 N N . ASN A 1 94 ? -0.205 -5.162 -17.388 1.00 85.12 94 ASN A N 1
ATOM 801 C CA . ASN A 1 94 ? 0.072 -4.366 -18.590 1.00 85.12 94 ASN A CA 1
ATOM 802 C C . ASN A 1 94 ? -0.956 -4.574 -19.718 1.00 85.12 94 ASN A C 1
ATOM 804 O O . ASN A 1 94 ? -1.187 -3.653 -20.495 1.00 85.12 94 ASN A O 1
ATOM 808 N N . ASN A 1 95 ? -1.599 -5.745 -19.787 1.00 81.56 95 ASN A N 1
ATOM 809 C CA . ASN A 1 95 ? -2.578 -6.081 -20.830 1.00 81.56 95 ASN A CA 1
ATOM 810 C C . ASN A 1 95 ? -4.044 -6.000 -20.366 1.00 81.56 95 ASN A C 1
ATOM 812 O O . ASN A 1 95 ? -4.949 -6.253 -21.157 1.00 81.56 95 ASN A O 1
ATOM 816 N N . ARG A 1 96 ? -4.295 -5.725 -19.080 1.00 83.00 96 ARG A N 1
ATOM 817 C CA . ARG A 1 96 ? -5.633 -5.791 -18.454 1.00 83.00 96 ARG A CA 1
ATOM 818 C C . ARG A 1 96 ? -5.926 -4.563 -17.592 1.00 83.00 96 ARG A C 1
ATOM 820 O O . ARG A 1 96 ? -6.664 -4.658 -16.618 1.00 83.00 96 ARG A O 1
ATOM 827 N N . LEU A 1 97 ? -5.293 -3.441 -17.923 1.00 90.12 97 LEU A N 1
ATOM 828 C CA . LEU A 1 97 ? -5.350 -2.228 -17.124 1.00 90.12 97 LEU A CA 1
ATOM 829 C C . LEU A 1 97 ? -6.748 -1.602 -17.163 1.00 90.12 97 LEU A C 1
ATOM 831 O O . LEU A 1 97 ? -7.215 -1.197 -18.224 1.00 90.12 97 LEU A O 1
ATOM 835 N N . ASP A 1 98 ? -7.356 -1.462 -15.990 1.00 93.94 98 ASP A N 1
ATOM 836 C CA . ASP A 1 98 ? -8.532 -0.625 -15.752 1.00 93.94 98 ASP A CA 1
ATOM 837 C C . ASP A 1 98 ? -8.092 0.598 -14.936 1.00 93.94 98 ASP A C 1
ATOM 839 O O . ASP A 1 98 ? -8.155 0.623 -13.705 1.00 93.94 98 ASP A O 1
ATOM 843 N N . SER A 1 99 ? -7.515 1.586 -15.625 1.00 95.19 99 SER A N 1
ATOM 844 C CA . SER A 1 99 ? -6.850 2.717 -14.970 1.00 95.19 99 SER A CA 1
ATOM 845 C C . SER A 1 99 ? -7.807 3.590 -14.167 1.00 95.19 99 SER A C 1
ATOM 847 O O . SER A 1 99 ? -7.404 4.134 -13.141 1.00 95.19 99 SER A O 1
ATOM 849 N N . GLU A 1 100 ? -9.054 3.729 -14.617 1.00 96.50 100 GLU A N 1
ATOM 850 C CA . GLU A 1 100 ? -10.060 4.561 -13.956 1.00 96.50 100 GLU A CA 1
ATOM 851 C C . GLU A 1 100 ? -10.462 3.950 -12.613 1.00 96.50 100 GLU A C 1
ATOM 853 O O . GLU A 1 100 ? -10.308 4.597 -11.576 1.00 96.50 100 GLU A O 1
ATOM 858 N N . ASN A 1 101 ? -10.845 2.671 -12.610 1.00 96.69 101 ASN A N 1
ATOM 859 C CA . ASN A 1 101 ? -11.219 1.961 -11.391 1.00 96.69 101 ASN A CA 1
ATOM 860 C C . ASN A 1 101 ? -10.052 1.872 -10.395 1.00 96.69 101 ASN A C 1
ATOM 862 O O . ASN A 1 101 ? -10.205 2.181 -9.216 1.00 96.69 101 ASN A O 1
ATOM 866 N N . MET A 1 102 ? -8.845 1.535 -10.866 1.00 97.50 102 MET A N 1
ATOM 867 C CA . MET A 1 102 ? -7.659 1.479 -10.002 1.00 97.50 102 MET A CA 1
ATOM 868 C C . MET A 1 102 ? -7.323 2.842 -9.385 1.00 97.50 102 MET A C 1
ATOM 870 O O . MET A 1 102 ? -6.932 2.916 -8.219 1.00 97.50 102 MET A O 1
ATOM 874 N N . THR A 1 103 ? -7.488 3.925 -10.150 1.00 98.44 103 THR A N 1
ATOM 875 C CA . THR A 1 103 ? -7.301 5.290 -9.642 1.00 98.44 103 THR A CA 1
ATOM 876 C C . THR A 1 103 ? -8.344 5.619 -8.588 1.00 98.44 103 THR A C 1
ATOM 878 O O . THR A 1 103 ? -7.977 6.093 -7.513 1.00 98.44 103 THR A O 1
ATOM 881 N N . GLN A 1 104 ? -9.619 5.340 -8.865 1.00 98.31 104 GLN A N 1
ATOM 882 C CA . GLN A 1 104 ? -10.716 5.584 -7.933 1.00 98.31 104 GLN A CA 1
ATOM 883 C C . GLN A 1 104 ? -10.508 4.820 -6.625 1.00 98.31 104 GLN A C 1
ATOM 885 O O . GLN A 1 104 ? -10.563 5.419 -5.557 1.00 98.31 104 GLN A O 1
ATOM 890 N N . GLU A 1 105 ? -10.170 3.535 -6.695 1.00 98.19 105 GLU A N 1
ATOM 891 C CA . GLU A 1 105 ? -9.930 2.700 -5.520 1.00 98.19 105 GLU A CA 1
ATOM 892 C C . GLU A 1 105 ? -8.749 3.202 -4.674 1.00 98.19 105 GLU A C 1
ATOM 894 O O . GLU A 1 105 ? -8.820 3.229 -3.442 1.00 98.19 105 GLU A O 1
ATOM 899 N N . PHE A 1 106 ? -7.676 3.672 -5.319 1.00 98.75 106 PHE A N 1
ATOM 900 C CA . PHE A 1 106 ? -6.563 4.303 -4.614 1.00 98.75 106 PHE A CA 1
ATOM 901 C C . PHE A 1 106 ? -6.973 5.635 -3.971 1.00 98.75 106 PHE A C 1
ATOM 903 O O . PHE A 1 106 ? -6.619 5.873 -2.818 1.00 98.75 106 PHE A O 1
ATOM 910 N N . GLN A 1 107 ? -7.732 6.489 -4.668 1.00 98.62 107 GLN A N 1
ATOM 911 C CA . GLN A 1 107 ? -8.217 7.757 -4.105 1.00 98.62 107 GLN A CA 1
ATOM 912 C C . GLN A 1 107 ? -9.160 7.527 -2.921 1.00 98.62 107 GLN A C 1
ATOM 914 O O . GLN A 1 107 ? -8.924 8.102 -1.865 1.00 98.62 107 GLN A O 1
ATOM 919 N N . SER A 1 108 ? -10.145 6.631 -3.035 1.00 98.62 108 SER A N 1
ATOM 920 C CA . SER A 1 108 ? -11.066 6.306 -1.937 1.00 98.62 108 SER A CA 1
ATOM 921 C C . SER A 1 108 ? -10.329 5.800 -0.696 1.00 98.62 108 SER A 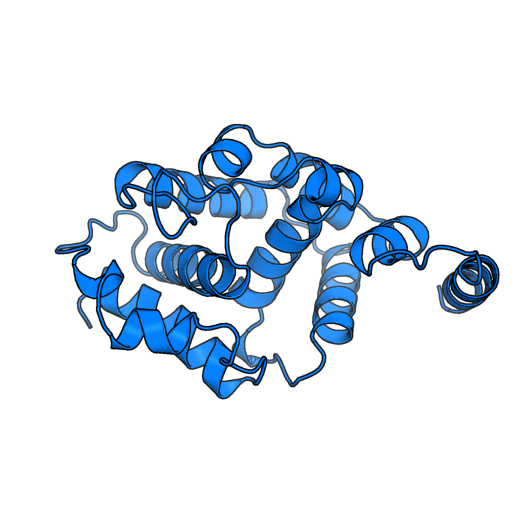C 1
ATOM 923 O O . SER A 1 108 ? -10.657 6.184 0.426 1.00 98.62 108 SER A O 1
ATOM 925 N N . MET A 1 109 ? -9.282 4.992 -0.884 1.00 98.75 109 MET A N 1
ATOM 926 C CA . MET A 1 109 ? -8.420 4.556 0.213 1.00 98.75 109 MET A CA 1
ATOM 927 C C . MET A 1 109 ? -7.684 5.736 0.869 1.00 98.75 109 MET A C 1
ATOM 929 O O . MET A 1 109 ? -7.653 5.825 2.097 1.00 98.75 109 MET A O 1
ATOM 933 N N . LEU A 1 110 ? -7.124 6.664 0.086 1.00 98.75 110 LEU A N 1
ATOM 934 C CA . LEU A 1 110 ? -6.460 7.855 0.629 1.00 98.75 110 LEU A CA 1
ATOM 935 C C . LEU A 1 110 ? -7.438 8.786 1.350 1.00 98.75 110 LEU A C 1
ATOM 937 O O . LEU A 1 110 ? -7.095 9.293 2.414 1.00 98.75 110 LEU A O 1
ATOM 941 N N . ASP A 1 111 ? -8.634 8.992 0.801 1.00 98.62 111 ASP A N 1
ATOM 942 C CA . ASP A 1 111 ? -9.689 9.822 1.391 1.00 98.62 111 ASP A CA 1
ATOM 943 C C . ASP A 1 111 ? -10.116 9.270 2.752 1.00 98.62 111 ASP A C 1
ATOM 945 O O . ASP A 1 111 ? -10.213 10.005 3.738 1.00 98.62 111 ASP A O 1
ATOM 949 N N . PHE A 1 112 ? -10.293 7.950 2.839 1.00 98.69 112 PHE A N 1
ATOM 950 C CA . PHE A 1 112 ? -10.607 7.286 4.098 1.00 98.69 112 PHE A CA 1
ATOM 951 C C . PHE A 1 112 ? -9.474 7.428 5.119 1.00 98.69 112 PHE A C 1
ATOM 953 O O . PHE A 1 112 ? -9.730 7.685 6.299 1.00 98.69 112 PHE A O 1
ATOM 960 N N . VAL A 1 113 ? -8.218 7.274 4.684 1.00 98.44 113 VAL A N 1
ATOM 961 C CA . VAL A 1 113 ? -7.054 7.432 5.564 1.00 98.44 113 VAL A CA 1
ATOM 962 C C . VAL A 1 113 ? -6.927 8.875 6.051 1.00 98.44 113 VAL A C 1
ATOM 964 O O . VAL A 1 113 ? -6.717 9.095 7.239 1.00 98.44 113 VAL A O 1
ATOM 967 N N . GLU A 1 114 ? -7.110 9.858 5.176 1.00 97.69 114 GLU A N 1
ATOM 968 C CA . GLU A 1 114 ? -7.097 11.280 5.529 1.00 97.69 114 GLU A CA 1
ATOM 969 C C . GLU A 1 114 ? -8.180 11.632 6.557 1.00 97.69 114 GLU A C 1
ATOM 971 O O . GLU A 1 114 ? -7.892 12.337 7.524 1.00 97.69 114 GLU A O 1
ATOM 976 N N . LYS A 1 115 ? -9.401 11.103 6.387 1.00 97.56 115 LYS A N 1
ATOM 977 C CA . LYS A 1 115 ? -10.527 11.338 7.305 1.00 97.56 115 LYS A CA 1
ATOM 978 C C . LYS A 1 115 ? -10.296 10.705 8.681 1.00 97.56 115 LYS A C 1
ATOM 980 O O . LYS A 1 115 ? -10.600 11.335 9.690 1.00 97.56 115 LYS A O 1
ATOM 985 N N . ASN A 1 116 ? -9.785 9.471 8.732 1.00 97.62 116 ASN A N 1
ATOM 986 C CA . ASN A 1 116 ? -9.853 8.642 9.945 1.00 97.62 116 ASN A CA 1
ATOM 987 C C . ASN A 1 116 ? -8.505 8.389 10.643 1.00 97.62 116 ASN A C 1
ATOM 989 O O . ASN A 1 116 ? -8.496 7.958 11.794 1.00 97.62 116 ASN A O 1
ATOM 993 N N . PHE A 1 117 ? -7.359 8.625 9.993 1.00 96.12 117 PHE A N 1
ATOM 994 C CA . PHE A 1 117 ? -6.037 8.295 10.541 1.00 96.12 117 PHE A CA 1
ATOM 995 C C . PHE A 1 117 ? -5.260 9.581 10.859 1.00 96.12 117 PHE A C 1
ATOM 997 O O . PHE A 1 117 ? -4.678 10.187 9.957 1.00 96.12 117 PHE A O 1
ATOM 1004 N N . PRO A 1 118 ? -5.133 9.978 12.143 1.00 91.50 118 PRO A N 1
ATOM 1005 C CA . PRO A 1 118 ? -4.542 11.267 12.533 1.00 91.50 118 PRO A CA 1
ATOM 1006 C C . PRO A 1 118 ? -3.101 11.515 12.061 1.00 91.50 118 PRO A C 1
ATOM 1008 O O . PRO A 1 118 ? -2.640 12.658 12.039 1.00 91.50 118 PRO A O 1
ATOM 1011 N N . ASN A 1 119 ? -2.376 10.441 11.738 1.00 92.69 119 ASN A N 1
ATOM 1012 C CA . ASN A 1 119 ? -0.982 10.455 11.295 1.00 92.69 119 ASN A CA 1
ATOM 1013 C C . ASN A 1 119 ? -0.816 9.927 9.855 1.00 92.69 119 ASN A C 1
ATOM 1015 O O . ASN A 1 119 ? 0.305 9.639 9.433 1.00 92.69 119 ASN A O 1
ATOM 1019 N N . GLY A 1 120 ? -1.913 9.732 9.114 1.00 95.44 120 GLY A N 1
ATOM 1020 C CA . GLY A 1 120 ? -1.892 9.017 7.840 1.00 95.44 120 GLY A CA 1
ATOM 1021 C C . GLY A 1 120 ? -1.257 7.632 7.994 1.00 95.44 120 GLY A C 1
ATOM 1022 O O . GLY A 1 120 ? -1.630 6.851 8.871 1.00 95.44 120 GLY A O 1
ATOM 1023 N N . PHE A 1 121 ? -0.246 7.339 7.174 1.00 96.25 121 PHE A N 1
ATOM 1024 C CA . PHE A 1 121 ? 0.468 6.058 7.214 1.00 96.25 121 PHE A CA 1
ATOM 1025 C C . PHE A 1 121 ? 1.661 6.035 8.179 1.00 96.25 121 PHE A C 1
ATOM 1027 O O . PHE A 1 121 ? 2.237 4.968 8.423 1.00 96.25 121 PHE A O 1
ATOM 1034 N N . SER A 1 122 ? 2.066 7.178 8.735 1.00 92.19 122 SER A N 1
ATOM 1035 C CA . SER A 1 122 ? 3.206 7.241 9.647 1.00 92.19 122 SER A CA 1
ATOM 1036 C C . SER A 1 122 ? 2.825 6.756 11.057 1.00 92.19 122 SER A C 1
ATOM 1038 O O . SER A 1 122 ? 1.659 6.532 11.391 1.00 92.19 122 SER A O 1
ATOM 1040 N N . LYS A 1 123 ? 3.832 6.518 11.906 1.00 86.69 123 LYS A N 1
ATOM 1041 C CA . LYS A 1 123 ? 3.598 6.155 13.316 1.00 86.69 123 LYS A CA 1
ATOM 1042 C C . LYS A 1 123 ? 3.200 7.363 14.173 1.00 86.69 123 LYS A C 1
ATOM 1044 O O . LYS A 1 123 ? 2.541 7.187 15.187 1.00 86.69 123 LYS A O 1
ATOM 1049 N N . SER A 1 124 ? 3.622 8.565 13.788 1.00 86.69 124 SER A N 1
ATOM 1050 C CA . SER A 1 124 ? 3.323 9.819 14.482 1.00 86.69 124 SER A CA 1
ATOM 1051 C C . SER A 1 124 ? 3.575 11.001 13.545 1.00 86.69 124 SER A C 1
ATOM 1053 O O . SER A 1 124 ? 4.353 10.889 12.595 1.00 86.69 124 SER A O 1
ATOM 1055 N N . LYS A 1 125 ? 3.010 12.170 13.867 1.00 80.00 125 LYS A N 1
ATOM 1056 C CA . LYS A 1 125 ? 3.245 13.420 13.119 1.00 80.00 125 LYS A CA 1
ATOM 1057 C C . LYS A 1 125 ? 4.721 13.827 13.002 1.00 80.00 125 LYS A C 1
ATOM 1059 O O . LYS A 1 125 ? 5.065 14.581 12.101 1.00 80.00 125 LYS A O 1
ATOM 1064 N N . THR A 1 126 ? 5.589 13.359 13.902 1.00 81.88 126 THR A N 1
ATOM 1065 C CA . THR A 1 126 ? 7.020 13.710 13.914 1.00 81.88 126 THR A CA 1
ATOM 1066 C C . THR A 1 126 ? 7.890 12.741 13.114 1.00 81.88 126 THR A C 1
ATOM 1068 O O . THR A 1 126 ? 9.054 13.041 12.847 1.00 81.88 126 THR A O 1
ATOM 1071 N N . HIS A 1 127 ? 7.361 11.581 12.711 1.00 81.44 127 HIS A N 1
ATOM 1072 C CA . HIS A 1 127 ? 8.114 10.623 11.910 1.00 81.44 127 HIS A CA 1
ATOM 1073 C C . HIS A 1 127 ? 8.227 11.079 10.453 1.00 81.44 127 HIS A C 1
ATOM 1075 O O . HIS A 1 127 ? 7.236 11.226 9.747 1.00 81.44 127 HIS A O 1
ATOM 1081 N N . SER A 1 128 ? 9.463 11.195 9.973 1.00 81.00 128 SER A N 1
ATOM 1082 C CA . SER A 1 128 ? 9.794 11.603 8.602 1.00 81.00 128 SER A CA 1
ATOM 1083 C C . SER A 1 128 ? 9.732 10.471 7.569 1.00 81.00 128 SER A C 1
ATOM 1085 O O . SER A 1 128 ? 10.083 10.676 6.406 1.00 81.00 128 SER A O 1
ATOM 1087 N N . ARG A 1 129 ? 9.324 9.261 7.975 1.00 87.25 129 ARG A N 1
ATOM 1088 C CA . ARG A 1 129 ? 9.227 8.100 7.084 1.00 87.25 129 ARG A CA 1
ATOM 1089 C C . ARG A 1 129 ? 8.091 7.167 7.475 1.00 87.25 129 ARG A C 1
ATOM 1091 O O . ARG A 1 129 ? 7.943 6.810 8.645 1.00 87.25 129 ARG A O 1
ATOM 1098 N N . THR A 1 130 ? 7.374 6.685 6.470 1.00 92.31 130 THR A N 1
ATOM 1099 C CA . THR A 1 130 ? 6.395 5.608 6.619 1.00 92.31 130 THR A CA 1
ATOM 1100 C C . THR A 1 130 ? 7.056 4.227 6.597 1.00 92.31 130 THR A C 1
ATOM 1102 O O . THR A 1 130 ? 7.714 3.871 5.614 1.00 92.31 130 THR A O 1
ATOM 1105 N N . PRO A 1 131 ? 6.866 3.390 7.635 1.00 92.62 131 PRO A N 1
ATOM 1106 C CA . PRO A 1 131 ? 7.258 1.989 7.577 1.00 92.62 131 PRO A CA 1
ATOM 1107 C C . PRO A 1 131 ? 6.435 1.238 6.530 1.00 92.62 131 PRO A C 1
ATOM 1109 O O . PRO A 1 131 ? 5.205 1.249 6.562 1.00 92.62 131 PRO A O 1
ATOM 1112 N N . ARG A 1 132 ? 7.114 0.516 5.640 1.00 93.06 132 ARG A N 1
ATOM 1113 C CA . ARG A 1 132 ? 6.479 -0.193 4.522 1.00 93.06 132 ARG A CA 1
ATOM 1114 C C . ARG A 1 132 ? 5.400 -1.188 4.957 1.00 93.06 132 ARG A C 1
ATOM 1116 O O . ARG A 1 132 ? 4.317 -1.191 4.394 1.00 93.06 132 ARG A O 1
ATOM 1123 N N . ILE 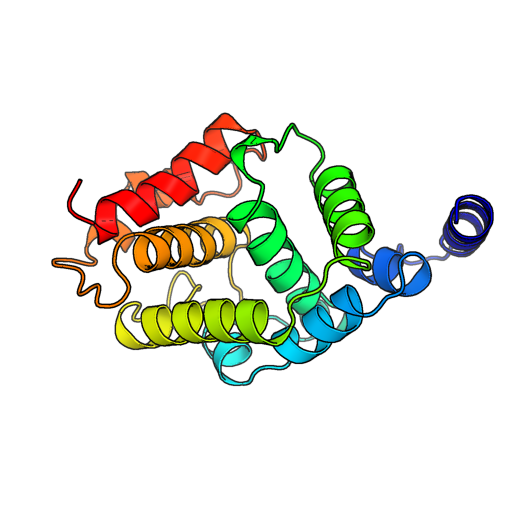A 1 133 ? 5.664 -1.979 5.998 1.00 94.06 133 ILE A N 1
ATOM 1124 C CA . ILE A 1 133 ? 4.707 -2.973 6.517 1.00 94.06 133 ILE A CA 1
ATOM 1125 C C . ILE A 1 133 ? 3.451 -2.290 7.075 1.00 94.06 133 ILE A C 1
ATOM 1127 O O . ILE A 1 133 ? 2.347 -2.798 6.897 1.00 94.06 133 ILE A O 1
ATOM 1131 N N . ARG A 1 134 ? 3.605 -1.119 7.710 1.00 95.38 134 ARG A N 1
ATOM 1132 C CA . ARG A 1 134 ? 2.477 -0.323 8.210 1.00 95.38 134 ARG A CA 1
ATOM 1133 C C . ARG A 1 134 ? 1.645 0.229 7.057 1.00 95.38 134 ARG A C 1
ATOM 1135 O O . ARG A 1 134 ? 0.427 0.113 7.100 1.00 95.38 134 ARG A O 1
ATOM 1142 N N . PHE A 1 135 ? 2.296 0.763 6.022 1.00 97.12 135 PHE A N 1
ATOM 1143 C CA . PHE A 1 135 ? 1.609 1.184 4.802 1.00 97.12 135 PHE A CA 1
ATOM 1144 C C . PHE A 1 135 ? 0.823 0.028 4.177 1.00 97.12 135 PHE A C 1
ATOM 1146 O O . PHE A 1 135 ? -0.362 0.183 3.913 1.00 97.12 135 PHE A O 1
ATOM 1153 N N . GLU A 1 136 ? 1.451 -1.136 3.989 1.00 96.62 136 GLU A N 1
ATOM 1154 C CA . GLU A 1 136 ? 0.801 -2.323 3.420 1.00 96.62 136 GLU A CA 1
ATOM 1155 C C . GLU A 1 136 ? -0.407 -2.768 4.253 1.00 96.62 136 GLU A C 1
ATOM 1157 O O . GLU A 1 136 ? -1.460 -3.032 3.688 1.00 96.62 136 GLU A O 1
ATOM 1162 N N . ALA A 1 137 ? -0.278 -2.824 5.583 1.00 97.44 137 ALA A N 1
ATOM 1163 C CA . ALA A 1 137 ? -1.379 -3.196 6.469 1.00 97.44 137 ALA A CA 1
ATOM 1164 C C . ALA A 1 137 ? -2.561 -2.223 6.349 1.00 97.44 137 ALA A C 1
ATOM 1166 O O . ALA A 1 137 ? -3.687 -2.657 6.124 1.00 97.44 137 ALA A O 1
ATOM 1167 N N . ILE A 1 138 ? -2.291 -0.917 6.469 1.00 98.44 138 ILE A N 1
ATOM 1168 C CA . ILE A 1 138 ? -3.329 0.118 6.469 1.00 98.44 138 ILE A CA 1
ATOM 1169 C C . ILE A 1 138 ? -3.975 0.238 5.092 1.00 98.44 138 ILE A C 1
ATOM 1171 O O . ILE A 1 138 ? -5.183 0.087 4.982 1.00 98.44 138 ILE A O 1
ATOM 1175 N N . SER A 1 139 ? -3.188 0.488 4.043 1.00 98.75 139 SER A N 1
ATOM 1176 C CA . SER A 1 139 ? -3.727 0.766 2.705 1.00 98.75 139 SER A CA 1
ATOM 1177 C C . SER A 1 139 ? -4.546 -0.405 2.161 1.00 98.75 139 SER A C 1
ATOM 1179 O O . SER A 1 139 ? -5.666 -0.210 1.696 1.00 98.75 139 SER A O 1
ATOM 1181 N N . VAL A 1 140 ? -4.029 -1.632 2.275 1.00 98.75 140 VAL A N 1
ATOM 1182 C CA . VAL A 1 140 ? -4.728 -2.828 1.791 1.00 98.75 140 VAL A CA 1
ATOM 1183 C C . VAL A 1 140 ? -5.926 -3.151 2.677 1.00 98.75 140 VAL A C 1
ATOM 1185 O O . VAL A 1 140 ? -6.992 -3.441 2.149 1.00 98.75 140 VAL A O 1
ATOM 1188 N N . GLY A 1 141 ? -5.787 -3.081 4.004 1.00 98.69 141 GLY A N 1
ATOM 1189 C CA . GLY A 1 141 ? -6.892 -3.357 4.923 1.00 98.69 141 GLY A CA 1
ATOM 1190 C C . GLY A 1 141 ? -8.056 -2.376 4.772 1.00 98.69 141 GLY A C 1
ATOM 1191 O O . GLY A 1 141 ? -9.205 -2.804 4.725 1.00 98.69 141 GLY A O 1
ATOM 1192 N N . VAL A 1 142 ? -7.760 -1.082 4.609 1.00 98.81 142 VAL A N 1
ATOM 1193 C CA . VAL A 1 142 ? -8.757 -0.039 4.315 1.00 98.81 142 VAL A CA 1
ATOM 1194 C C . VAL A 1 142 ? -9.458 -0.323 2.992 1.00 98.81 142 VAL A C 1
ATOM 1196 O O . VAL A 1 142 ? -10.681 -0.370 2.957 1.00 98.81 142 VAL A O 1
ATOM 1199 N N . ALA A 1 143 ? -8.711 -0.564 1.911 1.00 98.81 143 ALA A N 1
ATOM 1200 C CA . ALA A 1 143 ? -9.323 -0.844 0.613 1.00 98.81 143 ALA A CA 1
ATOM 1201 C C . ALA A 1 143 ? -10.172 -2.129 0.631 1.00 98.81 143 ALA A C 1
ATOM 1203 O O . ALA A 1 143 ? -11.249 -2.159 0.045 1.00 98.81 143 ALA A O 1
ATOM 1204 N N . LEU A 1 144 ? -9.745 -3.174 1.351 1.00 98.81 144 LEU A N 1
ATOM 1205 C CA . LEU A 1 144 ? -10.559 -4.376 1.560 1.00 98.81 144 LEU A CA 1
ATOM 1206 C C . LEU A 1 144 ? -11.849 -4.073 2.334 1.00 98.81 144 LEU A C 1
ATOM 1208 O O . LEU A 1 144 ? -12.896 -4.598 1.973 1.00 98.81 144 LEU A O 1
ATOM 1212 N N . ALA A 1 145 ? -11.792 -3.229 3.367 1.00 98.69 145 ALA A N 1
ATOM 1213 C CA . ALA A 1 145 ? -12.977 -2.838 4.125 1.00 98.69 145 ALA A CA 1
ATOM 1214 C C . ALA A 1 145 ? -13.948 -2.014 3.266 1.00 98.69 145 ALA A C 1
ATOM 1216 O O . ALA A 1 145 ? -15.142 -2.293 3.269 1.00 98.69 145 ALA A O 1
ATOM 1217 N N . LEU A 1 146 ? -13.433 -1.079 2.460 1.00 98.69 146 LEU A N 1
ATOM 1218 C CA . LEU A 1 146 ? -14.228 -0.266 1.533 1.00 98.69 146 LEU A CA 1
ATOM 1219 C C . LEU A 1 146 ? -14.864 -1.088 0.405 1.00 98.69 146 LEU A C 1
ATOM 1221 O O . LEU A 1 146 ? -15.969 -0.780 -0.029 1.00 98.69 146 LEU A O 1
ATOM 1225 N N . ARG A 1 147 ? -14.208 -2.164 -0.052 1.00 98.38 147 ARG A N 1
ATOM 1226 C CA . ARG A 1 147 ? -14.818 -3.125 -0.990 1.00 98.38 147 ARG A CA 1
ATOM 1227 C C . ARG A 1 147 ? -16.030 -3.839 -0.394 1.00 98.38 147 ARG A C 1
ATOM 1229 O O . ARG A 1 147 ? -16.926 -4.217 -1.141 1.00 98.38 147 ARG A O 1
ATOM 1236 N N . GLU A 1 148 ? -16.035 -4.072 0.918 1.00 98.31 148 GLU A N 1
ATOM 1237 C CA . GLU A 1 148 ? -17.151 -4.719 1.616 1.00 98.31 148 GLU A CA 1
ATOM 1238 C C . GLU A 1 148 ? -18.237 -3.715 2.024 1.00 98.31 148 GLU A C 1
ATOM 1240 O O . GLU A 1 148 ? -19.423 -4.030 1.934 1.00 98.31 148 GLU A O 1
ATOM 1245 N N . ASN A 1 149 ? -17.843 -2.511 2.439 1.00 98.06 149 ASN A N 1
ATOM 1246 C CA . ASN A 1 149 ? -18.736 -1.417 2.794 1.00 98.06 149 ASN A CA 1
ATOM 1247 C C . ASN A 1 149 ? -18.177 -0.075 2.273 1.00 98.06 149 ASN A C 1
ATOM 1249 O O . ASN A 1 149 ? -17.315 0.515 2.926 1.00 98.06 149 ASN A O 1
ATOM 1253 N N . PRO A 1 150 ? -18.651 0.427 1.119 1.00 96.88 150 PRO A N 1
ATOM 1254 C CA . PRO A 1 150 ? -18.170 1.689 0.551 1.00 96.88 150 PRO A CA 1
ATOM 1255 C C . PRO A 1 150 ? -18.442 2.922 1.424 1.00 96.88 150 PRO A C 1
ATOM 1257 O O . PRO A 1 150 ? -17.647 3.859 1.411 1.00 96.88 150 PRO A O 1
ATOM 1260 N N . ASP A 1 151 ? -19.519 2.900 2.214 1.00 95.94 151 ASP A N 1
ATOM 1261 C CA . ASP A 1 151 ? -19.944 3.998 3.095 1.00 95.94 151 ASP A CA 1
ATOM 1262 C C . ASP A 1 151 ? -19.457 3.796 4.542 1.00 95.94 151 ASP A C 1
ATOM 1264 O O . ASP A 1 151 ? -20.090 4.236 5.502 1.00 95.94 151 ASP A O 1
ATOM 1268 N N . LEU A 1 152 ? -18.347 3.071 4.716 1.00 97.00 152 LEU A N 1
ATOM 1269 C CA . LEU A 1 152 ? -17.835 2.694 6.027 1.00 97.00 152 LEU A CA 1
ATOM 1270 C C . LEU A 1 152 ? -17.525 3.910 6.905 1.00 97.00 152 LEU A C 1
ATOM 1272 O O . LEU A 1 152 ? -16.717 4.772 6.553 1.00 97.00 152 LEU A O 1
ATOM 1276 N N . GLU A 1 153 ? -18.082 3.902 8.112 1.00 95.50 153 GLU A N 1
ATOM 1277 C CA . GLU A 1 153 ? -17.690 4.789 9.202 1.00 95.50 153 GLU A CA 1
ATOM 1278 C C . GLU A 1 153 ? -17.206 3.927 10.377 1.00 95.50 153 GLU A C 1
ATOM 1280 O O . GLU A 1 153 ? -18.006 3.189 10.953 1.00 95.50 153 GLU A O 1
ATOM 1285 N N . PRO A 1 154 ? -15.899 3.941 10.702 1.00 93.56 154 PRO A N 1
ATOM 1286 C CA . PRO A 1 154 ? -15.366 3.087 11.754 1.00 93.56 154 PRO A CA 1
ATOM 1287 C C . PRO A 1 154 ? -15.849 3.561 13.128 1.00 93.56 154 PRO A C 1
ATOM 1289 O O . PRO A 1 154 ? -15.768 4.746 13.445 1.00 93.56 154 PRO A O 1
ATOM 1292 N N . GLU A 1 155 ? -16.291 2.626 13.971 1.00 91.31 155 GLU A N 1
ATOM 1293 C CA . GLU A 1 155 ? -16.727 2.933 15.342 1.00 91.31 155 GLU A CA 1
ATOM 1294 C C . GLU A 1 155 ? -15.577 3.459 16.214 1.00 91.31 155 GLU A C 1
ATOM 1296 O O . GLU A 1 155 ? -15.770 4.332 17.059 1.00 91.31 155 GLU A O 1
ATOM 1301 N N . SER A 1 156 ? -14.367 2.925 16.013 1.00 93.12 156 SER A N 1
ATOM 1302 C CA . SER A 1 156 ? -13.174 3.295 16.773 1.00 93.12 156 SER A CA 1
ATOM 1303 C C . SER A 1 156 ? -11.892 3.113 15.961 1.00 93.12 156 SER A C 1
ATOM 1305 O O . SER A 1 156 ? -11.762 2.204 15.140 1.00 93.12 156 SER A O 1
ATOM 1307 N N . MET A 1 157 ? -10.910 3.969 16.250 1.00 95.50 157 MET A N 1
ATOM 1308 C CA . MET A 1 157 ? -9.543 3.888 15.725 1.00 95.50 157 MET A CA 1
ATOM 1309 C C . MET A 1 157 ? -8.509 3.555 16.816 1.00 95.50 157 MET A C 1
ATOM 1311 O O . MET A 1 157 ? -7.310 3.574 16.544 1.00 95.50 157 MET A O 1
ATOM 1315 N N . GLU A 1 158 ? -8.937 3.232 18.045 1.00 94.38 158 GLU A N 1
ATOM 1316 C CA . GLU A 1 158 ? -8.043 2.957 19.191 1.00 94.38 158 GLU A CA 1
ATOM 1317 C C . GLU A 1 158 ? -7.094 1.773 18.945 1.00 94.38 158 GLU A C 1
ATOM 1319 O O . GLU A 1 158 ? -5.961 1.745 19.433 1.00 94.38 158 GLU A O 1
ATOM 1324 N N . TRP A 1 159 ? -7.513 0.815 18.115 1.00 95.62 159 TRP A N 1
ATOM 1325 C CA . TRP A 1 159 ? -6.703 -0.335 17.721 1.00 95.62 159 TRP A CA 1
ATOM 1326 C C . TRP A 1 159 ? -5.401 0.059 17.001 1.00 95.62 159 TRP A C 1
ATOM 1328 O O . TRP A 1 159 ? -4.451 -0.729 16.999 1.00 95.62 159 TRP A O 1
ATOM 1338 N N . LEU A 1 160 ? -5.294 1.277 16.449 1.00 94.56 160 LEU A N 1
ATOM 1339 C CA . LEU A 1 160 ? -4.054 1.796 15.854 1.00 94.56 160 LEU A CA 1
ATOM 1340 C C . LEU A 1 160 ? -2.891 1.893 16.850 1.00 94.56 160 LEU A C 1
ATOM 1342 O O . LEU A 1 160 ? -1.728 1.874 16.429 1.00 94.56 160 LEU A O 1
ATOM 1346 N N . ASP A 1 161 ? -3.194 1.993 18.143 1.00 92.69 161 ASP A N 1
ATOM 1347 C CA . ASP A 1 161 ? -2.210 2.086 19.221 1.00 92.69 161 ASP A CA 1
ATOM 1348 C C . ASP A 1 161 ? -2.086 0.789 20.037 1.00 92.69 161 ASP A C 1
ATOM 1350 O O . ASP A 1 161 ? -1.245 0.705 20.943 1.00 92.69 161 ASP A O 1
ATOM 1354 N N . SER A 1 162 ? -2.851 -0.244 19.671 1.00 94.75 162 SER A N 1
ATOM 1355 C CA . SER A 1 162 ? -2.820 -1.568 20.299 1.00 94.75 162 SER A CA 1
ATOM 1356 C C . SER A 1 162 ? -1.454 -2.254 20.173 1.00 94.75 162 SER A C 1
ATOM 1358 O O . SER A 1 162 ? -0.652 -1.979 19.268 1.00 94.75 162 SER A O 1
ATOM 1360 N N . ASN A 1 163 ? -1.173 -3.176 21.095 1.00 94.50 163 ASN A N 1
ATOM 1361 C CA . ASN A 1 163 ? 0.053 -3.974 21.049 1.00 94.50 163 ASN A CA 1
ATOM 1362 C C . ASN A 1 163 ? 0.029 -4.957 19.873 1.00 94.50 163 ASN A C 1
ATOM 1364 O O . ASN A 1 163 ? 1.060 -5.191 19.247 1.00 94.50 163 ASN A O 1
ATOM 1368 N N . GLU A 1 164 ? -1.152 -5.456 19.527 1.00 94.31 164 GLU A N 1
ATOM 1369 C CA . GLU A 1 164 ? -1.428 -6.349 18.411 1.00 94.31 164 GLU A CA 1
ATOM 1370 C C . GLU A 1 164 ? -1.058 -5.683 17.085 1.00 94.31 164 GLU A C 1
ATOM 1372 O O . GLU A 1 164 ? -0.267 -6.222 16.306 1.00 94.31 164 GLU A O 1
ATOM 1377 N N . PHE A 1 165 ? -1.548 -4.464 16.838 1.00 95.12 165 PHE A N 1
ATOM 1378 C CA . PHE A 1 165 ? -1.217 -3.754 15.607 1.00 95.12 165 PHE A CA 1
ATOM 1379 C C . PHE A 1 165 ? 0.269 -3.400 15.527 1.00 95.12 165 PHE A C 1
ATOM 1381 O O . PHE A 1 165 ? 0.885 -3.489 14.456 1.00 95.12 165 PHE A O 1
ATOM 1388 N N . LYS A 1 166 ? 0.878 -3.032 16.661 1.00 92.94 166 LYS A N 1
ATOM 1389 C CA . LYS A 1 166 ? 2.327 -2.813 16.750 1.00 92.94 166 LYS A CA 1
ATOM 1390 C C . LYS A 1 166 ? 3.088 -4.083 16.377 1.00 92.94 166 LYS A C 1
ATOM 1392 O O . LYS A 1 166 ? 3.954 -3.998 15.509 1.00 92.94 166 LYS A O 1
ATOM 1397 N N . GLU A 1 167 ? 2.737 -5.240 16.944 1.00 92.69 167 GLU A N 1
ATOM 1398 C CA . GLU A 1 167 ? 3.330 -6.548 16.622 1.00 92.69 167 GLU A CA 1
ATOM 1399 C C . GLU A 1 167 ? 3.249 -6.827 15.115 1.00 92.69 167 GLU A C 1
ATOM 1401 O O . GLU A 1 167 ? 4.264 -7.127 14.479 1.00 92.69 167 GLU A O 1
ATOM 1406 N N . TYR A 1 168 ? 2.066 -6.650 14.519 1.00 93.56 168 TYR A N 1
ATOM 1407 C CA . TYR A 1 168 ? 1.802 -6.991 13.114 1.00 93.56 168 TYR A CA 1
ATOM 1408 C C . TYR A 1 168 ? 2.500 -6.059 12.120 1.00 93.56 168 TYR A C 1
ATOM 1410 O O . TYR A 1 168 ? 2.625 -6.400 10.940 1.00 93.56 168 TYR A O 1
ATOM 1418 N N . THR A 1 169 ? 2.972 -4.900 12.586 1.00 92.00 169 THR A N 1
ATOM 1419 C CA . THR A 1 169 ? 3.623 -3.869 11.766 1.00 92.00 169 THR A CA 1
ATOM 1420 C C . THR A 1 169 ? 5.091 -3.609 12.128 1.00 92.00 169 THR A C 1
ATOM 1422 O O . THR A 1 169 ? 5.697 -2.659 11.620 1.00 92.00 169 THR A O 1
ATOM 1425 N N . THR A 1 170 ? 5.699 -4.451 12.970 1.00 85.56 170 THR A N 1
ATOM 1426 C CA . THR A 1 170 ? 7.141 -4.406 13.271 1.00 85.56 170 THR A CA 1
ATOM 1427 C C . THR A 1 170 ? 8.008 -4.868 12.093 1.00 85.56 170 THR A C 1
ATOM 1429 O O . THR A 1 170 ? 7.562 -5.614 11.226 1.00 85.56 170 THR A O 1
ATOM 1432 N N . SER A 1 171 ? 9.279 -4.451 12.060 1.00 66.75 171 SER A N 1
ATOM 1433 C CA . SER A 1 171 ? 10.254 -4.876 11.039 1.00 66.75 171 SER A CA 1
ATOM 1434 C C . SER A 1 171 ? 10.537 -6.384 11.047 1.00 66.75 171 SER A C 1
ATOM 1436 O O . SER A 1 171 ? 10.877 -6.936 10.003 1.00 66.75 171 SER A O 1
ATOM 1438 N N . ASP A 1 172 ? 10.339 -7.053 12.187 1.00 62.81 172 ASP A N 1
ATOM 1439 C CA . ASP A 1 172 ? 10.509 -8.506 12.340 1.00 62.81 172 ASP A CA 1
ATOM 1440 C C . ASP A 1 172 ? 9.291 -9.306 11.836 1.00 62.81 172 ASP A C 1
ATOM 1442 O O . ASP A 1 172 ? 9.299 -10.547 11.761 1.00 62.81 172 ASP A O 1
ATOM 1446 N N . ALA A 1 173 ? 8.226 -8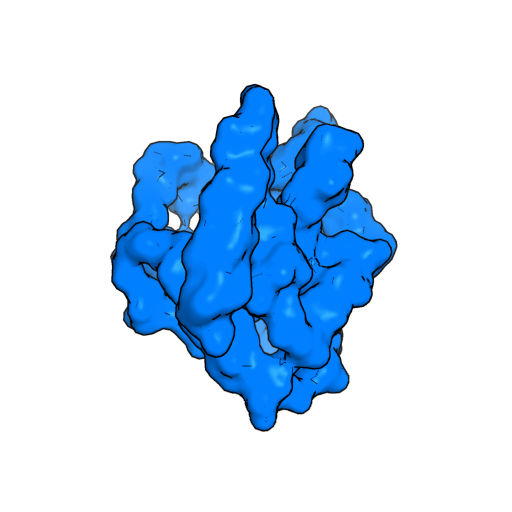.614 11.414 1.00 61.59 173 ALA A N 1
ATOM 1447 C CA . ALA A 1 173 ? 7.108 -9.217 10.709 1.00 61.59 173 ALA A CA 1
ATOM 1448 C C . ALA A 1 173 ? 7.562 -9.658 9.304 1.00 61.59 173 ALA A C 1
ATOM 1450 O O . ALA A 1 173 ? 7.411 -8.956 8.309 1.00 61.59 173 ALA A O 1
ATOM 1451 N N . SER A 1 174 ? 8.153 -10.855 9.226 1.00 64.12 174 SER A N 1
ATOM 1452 C CA . SER A 1 174 ? 8.610 -11.458 7.969 1.00 64.12 174 SER A CA 1
ATOM 1453 C C . SER A 1 174 ? 7.557 -11.377 6.857 1.00 64.12 174 SER A C 1
ATOM 1455 O O . SER A 1 174 ? 6.372 -11.602 7.109 1.00 64.12 174 SER A O 1
ATOM 1457 N N . ASN A 1 175 ? 7.997 -11.203 5.610 1.00 72.94 175 ASN A N 1
ATOM 1458 C CA . ASN A 1 175 ? 7.151 -11.286 4.413 1.00 72.94 175 ASN A CA 1
ATOM 1459 C C . ASN A 1 175 ? 6.741 -12.736 4.094 1.00 72.94 175 ASN A C 1
ATOM 1461 O O . ASN A 1 175 ? 6.999 -13.245 3.008 1.00 72.94 175 ASN A O 1
ATOM 1465 N N . SER A 1 176 ? 6.138 -13.436 5.051 1.00 87.00 176 SER A N 1
ATOM 1466 C CA . SER A 1 176 ? 5.462 -14.705 4.806 1.00 87.00 176 SER A CA 1
ATOM 1467 C C . SER A 1 176 ? 3.984 -14.448 4.539 1.00 87.00 176 SER A C 1
ATOM 1469 O O . SER A 1 176 ? 3.391 -13.532 5.115 1.00 87.00 176 SER A O 1
ATOM 1471 N N . ARG A 1 177 ? 3.370 -15.284 3.697 1.00 91.38 177 ARG A N 1
ATOM 1472 C CA . ARG A 1 177 ? 1.932 -15.214 3.412 1.00 91.38 177 ARG A CA 1
ATOM 1473 C C . ARG A 1 177 ? 1.053 -15.115 4.666 1.00 91.38 177 ARG A C 1
ATOM 1475 O O . ARG A 1 177 ? 0.238 -14.199 4.705 1.00 91.38 177 ARG A O 1
ATOM 1482 N N . PRO A 1 178 ? 1.217 -15.959 5.707 1.00 92.94 178 PRO A N 1
ATOM 1483 C CA . PRO A 1 178 ? 0.355 -15.877 6.886 1.00 92.94 178 PRO A CA 1
ATOM 1484 C C . PRO A 1 178 ? 0.458 -14.530 7.607 1.00 92.94 178 PRO A C 1
ATOM 1486 O O . PRO A 1 178 ? -0.550 -14.004 8.059 1.00 92.94 178 PRO A O 1
ATOM 1489 N N . LYS A 1 179 ? 1.655 -13.932 7.671 1.00 92.12 179 LYS A N 1
ATOM 1490 C CA . LYS A 1 179 ? 1.846 -12.620 8.307 1.00 92.12 179 LYS A CA 1
ATOM 1491 C C . LYS A 1 179 ? 1.296 -11.471 7.464 1.00 92.12 179 LYS A C 1
ATOM 1493 O O . LYS A 1 179 ? 0.830 -10.490 8.034 1.00 92.12 179 LYS A O 1
ATOM 1498 N N . LEU A 1 180 ? 1.355 -11.572 6.133 1.00 93.94 180 LEU A N 1
ATOM 1499 C CA . LEU A 1 180 ? 0.706 -10.609 5.238 1.00 93.94 180 LEU A CA 1
ATOM 1500 C C . LEU A 1 180 ? -0.811 -10.646 5.407 1.00 93.94 180 LEU A C 1
ATOM 1502 O O . LEU A 1 180 ? -1.399 -9.604 5.664 1.00 93.94 180 LEU A O 1
ATOM 1506 N N . ILE A 1 181 ? -1.413 -11.837 5.338 1.00 95.88 181 ILE A N 1
ATOM 1507 C CA . ILE A 1 181 ? -2.851 -12.030 5.569 1.00 95.88 181 ILE A CA 1
ATOM 1508 C C . ILE A 1 181 ? -3.237 -11.454 6.936 1.00 95.88 181 ILE A C 1
ATOM 1510 O O . ILE A 1 181 ? -4.091 -10.579 7.003 1.00 95.88 181 ILE A O 1
ATOM 1514 N N . ARG A 1 182 ? -2.529 -11.854 8.0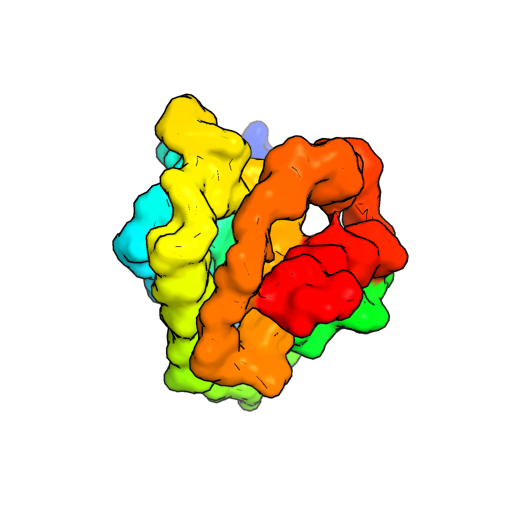03 1.00 95.50 182 ARG A N 1
ATOM 1515 C CA . ARG A 1 182 ? -2.813 -11.411 9.377 1.00 95.50 182 ARG A CA 1
ATOM 1516 C C . ARG A 1 182 ? -2.860 -9.889 9.507 1.00 95.50 182 ARG A C 1
ATOM 1518 O O . ARG A 1 182 ? -3.792 -9.380 10.108 1.00 95.50 182 ARG A O 1
ATOM 1525 N N . ARG A 1 183 ? -1.886 -9.153 8.956 1.00 95.06 183 ARG A N 1
ATOM 1526 C CA . ARG A 1 183 ? -1.828 -7.689 9.134 1.00 95.06 183 ARG A CA 1
ATOM 1527 C C . ARG A 1 183 ? -2.878 -6.925 8.323 1.00 95.06 183 ARG A C 1
ATOM 1529 O O . ARG A 1 183 ? -3.387 -5.932 8.825 1.00 95.06 183 ARG A O 1
ATOM 1536 N N . VAL A 1 184 ? -3.177 -7.355 7.091 1.00 97.62 184 VAL A N 1
ATOM 1537 C CA . VAL A 1 184 ? -4.148 -6.648 6.232 1.00 97.62 184 VAL A CA 1
ATOM 1538 C C . VAL A 1 184 ? -5.581 -6.965 6.649 1.00 97.62 184 VAL A C 1
ATOM 1540 O O . VAL A 1 184 ? -6.416 -6.068 6.696 1.00 97.62 184 VAL A O 1
ATOM 1543 N N . GLU A 1 185 ? -5.853 -8.221 7.016 1.00 98.12 185 GLU A N 1
ATOM 1544 C CA . GLU A 1 185 ? -7.175 -8.635 7.486 1.00 98.12 185 GLU A CA 1
ATOM 1545 C C . GLU A 1 185 ? -7.463 -8.093 8.882 1.00 98.12 185 GLU A C 1
ATOM 1547 O O . GLU A 1 185 ? -8.574 -7.646 9.112 1.00 98.12 185 GLU A O 1
ATOM 1552 N N . TYR A 1 186 ? -6.459 -7.990 9.762 1.00 98.00 186 TYR A N 1
ATOM 1553 C CA . TYR A 1 186 ? -6.633 -7.317 11.050 1.00 98.00 186 TYR A CA 1
ATOM 1554 C C . TYR A 1 186 ? -7.142 -5.879 10.888 1.00 98.00 186 TYR A C 1
ATOM 1556 O O . TYR A 1 186 ? -8.115 -5.508 11.530 1.00 98.00 186 TYR A O 1
ATOM 1564 N N . VAL A 1 187 ? -6.538 -5.077 10.001 1.00 98.38 187 VAL A N 1
ATOM 1565 C CA . VAL A 1 187 ? -7.018 -3.706 9.744 1.00 98.38 187 VAL A CA 1
ATOM 1566 C C . VAL A 1 187 ? -8.444 -3.719 9.194 1.00 98.38 187 VAL A C 1
ATOM 1568 O O . VAL A 1 187 ? -9.283 -2.969 9.682 1.00 98.38 187 VAL A O 1
ATOM 1571 N N . ARG A 1 188 ? -8.730 -4.572 8.202 1.00 98.50 188 ARG A N 1
ATOM 1572 C CA . ARG A 1 188 ? -10.076 -4.706 7.629 1.00 98.50 188 ARG A CA 1
ATOM 1573 C C . ARG A 1 188 ? -11.111 -5.028 8.710 1.00 98.50 188 ARG A C 1
ATOM 1575 O O . ARG A 1 188 ? -12.146 -4.380 8.780 1.00 98.50 188 ARG A O 1
ATOM 1582 N N . ASP A 1 189 ? -10.825 -6.026 9.536 1.00 98.19 189 ASP A N 1
ATOM 1583 C CA . ASP A 1 189 ? -11.758 -6.556 10.526 1.00 98.19 189 ASP A CA 1
ATOM 1584 C C . ASP A 1 189 ? -12.002 -5.555 11.658 1.00 98.19 189 ASP A C 1
ATOM 1586 O O . ASP A 1 189 ? -13.151 -5.342 12.033 1.00 98.19 189 ASP A O 1
ATOM 1590 N N . GLN A 1 190 ? -10.964 -4.840 12.107 1.00 97.94 190 GLN A N 1
ATOM 1591 C CA . GLN A 1 190 ? -11.122 -3.743 13.066 1.00 97.94 190 GLN A CA 1
ATOM 1592 C C . GLN A 1 190 ? -11.995 -2.607 12.520 1.00 97.94 190 GLN A C 1
ATOM 1594 O O . GLN A 1 190 ? -12.836 -2.079 13.241 1.00 97.94 190 GLN A O 1
ATOM 1599 N N . LEU A 1 191 ? -11.829 -2.241 11.244 1.00 98.19 191 LEU A N 1
ATOM 1600 C CA . LEU A 1 191 ? -12.653 -1.206 10.615 1.00 98.19 191 LEU A CA 1
ATOM 1601 C C . LEU A 1 191 ? -14.114 -1.651 10.436 1.00 98.19 191 LEU A C 1
ATOM 1603 O O . LEU A 1 191 ? -15.002 -0.809 10.491 1.00 98.19 191 LEU A O 1
ATOM 1607 N N . LEU A 1 192 ? -14.361 -2.950 10.241 1.00 97.50 192 LEU A N 1
ATOM 1608 C CA . LEU A 1 192 ? -15.695 -3.537 10.054 1.00 97.50 192 LEU A CA 1
ATOM 1609 C C . LEU A 1 192 ? -16.368 -4.011 11.358 1.00 97.50 192 LEU A C 1
ATOM 1611 O O . LEU A 1 192 ? -17.469 -4.556 11.287 1.00 97.50 192 LEU A O 1
ATOM 1615 N N . GLY A 1 193 ? -15.726 -3.852 12.521 1.00 94.38 193 GLY A N 1
ATOM 1616 C CA . GLY A 1 193 ? -16.275 -4.269 13.818 1.00 94.38 193 GLY A CA 1
ATOM 1617 C C . GLY A 1 193 ? -16.367 -5.791 14.014 1.00 94.38 193 GLY A C 1
ATOM 1618 O O . GLY A 1 193 ? -17.351 -6.274 14.574 1.00 94.38 193 GLY A O 1
ATOM 1619 N N . ARG A 1 194 ? -15.381 -6.552 13.518 1.00 92.69 194 ARG A N 1
ATOM 1620 C CA . ARG A 1 194 ? -15.313 -8.026 13.595 1.00 92.69 194 ARG A CA 1
ATOM 1621 C C . ARG A 1 194 ? -14.299 -8.545 14.610 1.00 92.69 194 ARG A C 1
ATOM 1623 O O . ARG A 1 194 ? -13.260 -7.878 14.823 1.00 92.69 194 ARG A O 1
#